Protein AF-A0A7T5UUY1-F1 (afdb_monomer)

Foldseek 3Di:
DDADPPPRHDDDQPDQAGPVPRHGDDNPPDDDDDDPDPDDPPDPPPPPPDPDPDPDPDPVVLVVVLVVLVVVLVVLLVVLVVLVPDPPRDPVSPVVSVVSPVLSVLSVVLSVCVVVLELCSLVSLLVNLVVLQVVLVVCVVVVVPVSNPVSNVVSVVSNVVSPDPSVCVRNNDPPCPVVVVVVD

Sequence (184 aa):
MPYCNNCGKEFVTGTKFCPNCGTPQQVAQQQAAPSLQESPPPPPQVPVYVPAPRGPPRPNGVTALMVLEAFAGVLILLIALSSLSLPGVVAGAILLGVVLLVLGTATLAAFYGIFRLKPWAWTVALWSSAGVLAFGVLALITGAWQLGVPSILFGAYGVYYLRGADARAFLGRPAGAKAAAQSK

Mean predicted aligned error: 18.07 Å

Radius of gyration: 39.11 Å; Cα contacts (8 Å, |Δi|>4): 146; chains: 1; bounding box: 75×42×110 Å

Secondary structure (DSSP, 8-state):
--B-TTT--B--TT-SB-TTT-PBP-------------PPPPPP------PPP-PPPPPHHHHHHHHHHHHHHHHHHHHHHHHHHSTT--HHHHHHHHHHHHHHHHHHHHHHHHHTT-TTHHHHHHHHHHHHHHHHHHHHHTT-HHHHHHHHHHHHHHHHHHHSHHHHHHH---TTTTTTTS--

Solvent-accessible surface area (backbone atoms only — not comparable to full-atom values): 10879 Å² total; per-residue (Å²): 134,55,58,40,94,86,78,67,48,75,51,72,89,90,54,62,43,40,93,90,76,67,51,75,46,82,83,75,80,78,83,83,82,89,71,87,74,78,73,77,77,76,74,84,79,70,78,78,81,71,76,73,79,79,71,80,79,80,58,69,68,57,57,51,50,52,53,52,48,52,52,51,23,52,51,38,38,51,53,20,55,56,48,71,69,49,92,84,67,50,74,68,46,52,53,50,22,52,52,36,41,53,51,19,51,51,45,48,50,35,50,54,29,52,75,65,56,36,48,63,22,48,57,44,52,51,51,51,22,51,48,37,31,54,50,10,53,52,28,44,76,74,68,38,52,87,57,9,56,58,31,34,53,49,16,50,49,47,50,55,51,60,67,33,69,65,47,42,72,68,28,43,59,66,85,53,62,69,57,69,66,68,77,114

Structure (mmCIF, N/CA/C/O backbone):
data_AF-A0A7T5UUY1-F1
#
_entry.id   AF-A0A7T5UUY1-F1
#
loop_
_atom_site.group_PDB
_atom_site.id
_atom_site.type_symbol
_atom_site.label_atom_id
_atom_site.label_alt_id
_atom_site.label_comp_id
_atom_site.label_asym_id
_atom_site.label_entity_id
_atom_site.label_seq_id
_atom_site.pdbx_PDB_ins_code
_atom_site.Cartn_x
_atom_site.Cartn_y
_atom_site.Cartn_z
_atom_site.occupancy
_atom_site.B_iso_or_equiv
_atom_site.auth_seq_id
_atom_site.auth_comp_id
_atom_site.auth_asym_id
_atom_site.auth_atom_id
_atom_site.pdbx_PDB_model_num
ATOM 1 N N . MET A 1 1 ? -50.052 12.618 75.009 1.00 61.38 1 MET A N 1
ATOM 2 C CA . MET A 1 1 ? -49.080 12.889 76.089 1.00 61.38 1 MET A CA 1
ATOM 3 C C . MET A 1 1 ? -47.860 12.016 75.837 1.00 61.38 1 MET A C 1
ATOM 5 O O . MET A 1 1 ? -48.028 10.802 75.814 1.00 61.38 1 MET A O 1
ATOM 9 N N . PRO A 1 2 ? -46.699 12.594 75.475 1.00 74.88 2 PRO A N 1
ATOM 10 C CA . PRO A 1 2 ? -45.509 11.818 75.140 1.00 74.88 2 PRO A CA 1
ATOM 11 C C . PRO A 1 2 ? -44.781 11.339 76.403 1.00 74.88 2 PRO A C 1
ATOM 13 O O . PRO A 1 2 ? -44.716 12.044 77.411 1.00 74.88 2 PRO A O 1
ATOM 16 N N . TYR A 1 3 ? -44.209 10.141 76.323 1.00 80.75 3 TYR A N 1
ATOM 17 C CA . TYR A 1 3 ? -43.395 9.531 77.372 1.00 80.75 3 TYR A CA 1
ATOM 18 C C . TYR A 1 3 ? -41.939 9.486 76.921 1.00 80.75 3 TYR A C 1
ATOM 20 O O . TYR A 1 3 ? -41.648 9.303 75.740 1.00 80.75 3 TYR A O 1
ATOM 28 N N . CYS A 1 4 ? -41.011 9.698 77.850 1.00 82.06 4 CYS A N 1
ATOM 29 C CA . CYS A 1 4 ? -39.587 9.662 77.546 1.00 82.06 4 CYS A CA 1
ATOM 30 C C . CYS A 1 4 ? -39.154 8.226 77.225 1.00 82.06 4 CYS A C 1
ATOM 32 O O . CYS A 1 4 ? -39.320 7.335 78.055 1.00 82.06 4 CYS A O 1
ATOM 34 N N . ASN A 1 5 ? -38.512 8.013 76.075 1.00 79.50 5 ASN A N 1
ATOM 35 C CA . ASN A 1 5 ? -38.041 6.683 75.660 1.00 79.50 5 ASN A CA 1
ATOM 36 C C . ASN A 1 5 ? -36.936 6.105 76.560 1.00 79.50 5 ASN A C 1
ATOM 38 O O . ASN A 1 5 ? -36.624 4.924 76.464 1.00 79.50 5 ASN A O 1
ATOM 42 N N . ASN A 1 6 ? -36.321 6.929 77.414 1.00 80.62 6 ASN A N 1
ATOM 43 C CA . ASN A 1 6 ? -35.243 6.492 78.295 1.00 80.62 6 ASN A CA 1
ATOM 44 C C . ASN A 1 6 ? -35.715 6.184 79.726 1.00 80.62 6 ASN A C 1
ATOM 46 O O . ASN A 1 6 ? -35.257 5.211 80.310 1.00 80.62 6 ASN A O 1
ATOM 50 N N . CYS A 1 7 ? -36.639 6.974 80.289 1.00 83.94 7 CYS A N 1
ATOM 51 C CA . CYS A 1 7 ? -37.093 6.796 81.678 1.00 83.94 7 CYS A CA 1
ATOM 52 C C . CYS A 1 7 ? -38.577 6.432 81.828 1.00 83.94 7 CYS A C 1
ATOM 54 O O . CYS A 1 7 ? -39.035 6.210 82.947 1.00 83.94 7 CYS A O 1
ATOM 56 N N . GLY A 1 8 ? -39.343 6.413 80.734 1.00 80.94 8 GLY A N 1
ATOM 57 C CA . GLY A 1 8 ? -40.756 6.031 80.719 1.00 80.94 8 GLY A CA 1
ATOM 58 C C . GLY A 1 8 ? -41.714 7.027 81.377 1.00 80.94 8 GLY A C 1
ATOM 59 O O . GLY A 1 8 ? -42.914 6.776 81.401 1.00 80.94 8 GLY A O 1
ATOM 60 N N . LYS A 1 9 ? -41.228 8.160 81.903 1.00 82.56 9 LYS A N 1
ATOM 61 C CA . LYS A 1 9 ? -42.082 9.192 82.511 1.00 82.56 9 LYS A CA 1
ATOM 62 C C . LYS A 1 9 ? -42.655 10.134 81.458 1.00 82.56 9 LYS A C 1
ATOM 64 O O . LYS A 1 9 ? -41.986 10.465 80.476 1.00 82.56 9 LYS A O 1
ATOM 69 N N . GLU A 1 10 ? -43.887 10.573 81.686 1.00 83.25 10 GLU A N 1
ATOM 70 C CA . GLU A 1 10 ? -44.537 11.586 80.859 1.00 83.25 10 GLU A CA 1
ATOM 71 C C . GLU A 1 10 ? -43.793 12.919 80.936 1.00 83.25 10 GLU A C 1
ATOM 73 O O . GLU A 1 10 ? -43.232 13.290 81.974 1.00 83.25 10 GLU A O 1
ATOM 78 N N . PHE A 1 11 ? -43.757 13.635 79.817 1.00 77.50 11 PHE A N 1
ATOM 79 C CA . PHE A 1 11 ? -43.179 14.969 79.765 1.00 77.50 11 PHE A CA 1
ATOM 80 C C . PHE A 1 11 ? -44.004 15.895 78.872 1.00 77.50 11 PHE A C 1
ATOM 82 O O . PHE A 1 11 ? -44.728 15.466 77.973 1.00 77.50 11 PHE A O 1
ATOM 89 N N . VAL A 1 12 ? -43.900 17.195 79.136 1.00 71.81 12 VAL A N 1
ATOM 90 C CA . VAL A 1 12 ? -44.624 18.222 78.385 1.00 71.81 12 VAL A CA 1
ATOM 91 C C . VAL A 1 12 ? -43.921 18.464 77.045 1.00 71.81 12 VAL A C 1
ATOM 93 O O . VAL A 1 12 ? -42.711 18.712 76.993 1.00 71.81 12 VAL A O 1
ATOM 96 N N . THR A 1 13 ? -44.688 18.392 75.954 1.00 65.00 13 THR A N 1
ATOM 97 C CA . THR A 1 13 ? -44.237 18.672 74.581 1.00 65.00 13 THR A CA 1
ATOM 98 C C . THR A 1 13 ? -43.622 20.068 74.478 1.00 65.00 13 THR A C 1
ATOM 100 O O . THR A 1 13 ? -44.242 21.040 74.896 1.00 65.00 13 THR A O 1
ATOM 103 N N . GLY A 1 14 ? -42.422 20.169 73.896 1.00 68.62 14 GLY A N 1
ATOM 104 C CA . GLY A 1 14 ? -41.711 21.441 73.683 1.00 68.62 14 GLY A CA 1
ATOM 105 C C . GLY A 1 14 ? -40.442 21.621 74.524 1.00 68.62 14 GLY A C 1
ATOM 106 O O . GLY A 1 14 ? -39.707 22.586 74.328 1.00 68.62 14 GLY A O 1
ATOM 107 N N . THR A 1 15 ? -40.135 20.681 75.421 1.00 66.62 15 THR A N 1
ATOM 108 C CA . THR A 1 15 ? -38.871 20.667 76.169 1.00 66.62 15 THR A CA 1
ATOM 109 C C . THR A 1 15 ? -37.808 19.857 75.420 1.00 66.62 15 THR A C 1
ATOM 111 O O . THR A 1 15 ? -38.040 18.719 75.021 1.00 66.62 15 THR A O 1
ATOM 114 N N . LYS A 1 16 ? -36.629 20.456 75.189 1.00 71.38 16 LYS A N 1
ATOM 115 C CA . LYS A 1 16 ? -35.518 19.820 74.446 1.00 71.38 16 LYS A CA 1
ATOM 116 C C . LYS A 1 16 ? -34.865 18.661 75.213 1.00 71.38 16 LYS A C 1
ATOM 118 O O . LYS A 1 16 ? -34.213 17.817 74.609 1.00 71.38 16 LYS A O 1
ATOM 123 N N . PHE A 1 17 ? -35.050 18.617 76.532 1.00 80.44 17 PHE A N 1
ATOM 124 C CA . PHE A 1 17 ? -34.505 17.604 77.433 1.00 80.44 17 PHE A CA 1
ATOM 125 C C . PHE A 1 17 ? -35.591 17.144 78.404 1.00 80.44 17 PHE A C 1
ATOM 127 O O . PHE A 1 17 ? -36.394 17.958 78.862 1.00 80.44 17 PHE A O 1
ATOM 134 N N . CYS A 1 18 ? -35.610 15.854 78.741 1.00 81.88 18 CYS A N 1
ATOM 135 C CA . CYS A 1 18 ? -36.549 15.329 79.729 1.00 81.88 18 CYS A CA 1
ATOM 136 C C . CYS A 1 18 ? -36.170 15.828 81.142 1.00 81.88 18 CYS A C 1
ATOM 138 O O . CYS A 1 18 ? -35.072 15.514 81.605 1.00 81.88 18 CYS A O 1
ATOM 140 N N . PRO A 1 19 ? -37.058 16.517 81.884 1.00 80.19 19 PRO A N 1
ATOM 141 C CA . PRO A 1 19 ? -36.732 17.075 83.203 1.00 80.19 19 PRO A CA 1
ATOM 142 C C . PRO A 1 19 ? -36.476 16.013 84.284 1.00 80.19 19 PRO A C 1
ATOM 144 O O . PRO A 1 19 ? -35.896 16.320 85.317 1.00 80.19 19 PRO A O 1
ATOM 147 N N . ASN A 1 20 ? -36.886 14.761 84.054 1.00 81.38 20 ASN A N 1
ATOM 148 C CA . ASN A 1 20 ? -36.707 13.671 85.016 1.00 81.38 20 ASN A CA 1
ATOM 149 C C . ASN A 1 20 ? -35.403 12.876 84.835 1.00 81.38 20 ASN A C 1
ATOM 151 O O . ASN A 1 20 ? -34.963 12.233 85.780 1.00 81.38 20 ASN A O 1
ATOM 155 N N . CYS A 1 21 ? -34.809 12.854 83.638 1.00 80.94 21 CYS A N 1
ATOM 156 C CA . CYS A 1 21 ? -33.608 12.044 83.368 1.00 80.94 21 CYS A CA 1
ATOM 157 C C . CYS A 1 21 ? -32.513 12.782 82.587 1.00 80.94 21 CYS A C 1
ATOM 159 O O . CYS A 1 21 ? -31.454 12.216 82.343 1.00 80.94 21 CYS A O 1
ATOM 161 N N . GLY A 1 22 ? -32.756 14.028 82.171 1.00 75.94 22 GLY A N 1
ATOM 162 C CA . GLY A 1 22 ? -31.781 14.873 81.481 1.00 75.94 22 GLY A CA 1
ATOM 163 C C . GLY A 1 22 ? -31.491 14.488 80.028 1.00 75.94 22 GLY A C 1
ATOM 164 O O . GLY A 1 22 ? -30.718 15.177 79.369 1.00 75.94 22 GLY A O 1
ATOM 165 N N . THR A 1 23 ? -32.101 13.427 79.490 1.00 77.81 23 THR A N 1
ATOM 166 C CA . THR A 1 23 ? -31.817 12.978 78.118 1.00 77.81 23 THR A CA 1
ATOM 167 C C . THR A 1 23 ? -32.465 13.896 77.067 1.00 77.81 23 THR A C 1
ATOM 169 O O . THR A 1 23 ? -33.646 14.246 77.213 1.00 77.81 23 THR A O 1
ATOM 172 N N . PRO A 1 24 ? -31.729 14.301 76.007 1.00 78.62 24 PRO A N 1
ATOM 173 C CA . PRO A 1 24 ? -32.274 15.119 74.928 1.00 78.62 24 PRO A CA 1
ATOM 174 C C . PRO A 1 24 ? -33.350 14.344 74.173 1.00 78.62 24 PRO A C 1
ATOM 176 O O . PRO A 1 24 ? -33.097 13.250 73.671 1.00 78.62 24 PRO A O 1
ATOM 179 N N . GLN A 1 25 ? -34.548 14.914 74.082 1.00 72.75 25 GLN A N 1
ATOM 180 C CA . GLN A 1 25 ? -35.632 14.342 73.291 1.00 72.75 25 GLN A CA 1
ATOM 181 C C . GLN A 1 25 ? -35.628 15.040 71.930 1.00 72.75 25 GLN A C 1
ATOM 183 O O . GLN A 1 25 ? -35.805 16.256 71.842 1.00 72.75 25 GLN A O 1
ATOM 188 N N . GLN A 1 26 ? -35.390 14.282 70.859 1.00 60.81 26 GLN A N 1
ATOM 189 C CA . GLN A 1 26 ? -35.522 14.796 69.499 1.00 60.81 26 GLN A CA 1
ATOM 190 C C . GLN A 1 26 ? -37.001 15.094 69.259 1.00 60.81 26 GLN A C 1
ATOM 192 O O . GLN A 1 26 ? -37.821 14.185 69.159 1.00 60.81 26 GLN A O 1
ATOM 197 N N . VAL A 1 27 ? -37.342 16.383 69.226 1.00 55.59 27 VAL A N 1
ATOM 198 C CA . VAL A 1 27 ? -38.693 16.870 68.947 1.00 55.59 27 VAL A CA 1
ATOM 199 C C . VAL A 1 27 ? -38.994 16.599 67.473 1.00 55.59 27 VAL A C 1
ATOM 201 O O . VAL A 1 27 ? -38.872 17.476 66.623 1.00 55.59 27 VAL A O 1
ATOM 204 N N . ALA A 1 28 ? -39.345 15.356 67.154 1.00 51.12 28 ALA A N 1
ATOM 205 C CA . ALA A 1 28 ? -39.981 15.011 65.899 1.00 51.12 28 ALA A CA 1
ATOM 206 C C . ALA A 1 28 ? -41.405 15.577 65.950 1.00 51.12 28 ALA A C 1
ATOM 208 O O . ALA A 1 28 ? -42.333 14.947 66.455 1.00 51.12 28 ALA A O 1
ATOM 209 N N . GLN A 1 29 ? -41.558 16.816 65.478 1.00 48.53 29 GLN A N 1
ATOM 210 C CA . GLN A 1 29 ? -42.842 17.345 65.038 1.00 48.53 29 GLN A CA 1
ATOM 211 C C . GLN A 1 29 ? -43.380 16.407 63.955 1.00 48.53 29 GLN A C 1
ATOM 213 O O . GLN A 1 29 ? -42.995 16.495 62.792 1.00 48.53 29 GLN A O 1
ATOM 218 N N . GLN A 1 30 ? -44.253 15.485 64.351 1.00 45.69 30 GLN A N 1
ATOM 219 C CA . GLN A 1 30 ? -45.130 14.796 63.420 1.00 45.69 30 GLN A CA 1
ATOM 220 C C . GLN A 1 30 ? -46.268 15.745 63.037 1.00 45.69 30 GLN A C 1
ATOM 222 O O . GLN A 1 30 ? -47.067 16.169 63.869 1.00 45.69 30 GLN A O 1
ATOM 227 N N . GLN A 1 31 ? -46.205 16.099 61.754 1.00 53.62 31 GLN A N 1
ATOM 228 C CA . GLN A 1 31 ? -47.131 16.778 60.854 1.00 53.62 31 GLN A CA 1
ATOM 229 C C . GLN A 1 31 ? -48.461 17.328 61.400 1.00 53.62 31 GLN A C 1
ATOM 231 O O . GLN A 1 31 ? -49.351 16.581 61.800 1.00 53.62 31 GLN A O 1
ATOM 236 N N . ALA A 1 32 ? -48.675 18.623 61.135 1.00 42.44 32 ALA A N 1
ATOM 237 C CA . ALA A 1 32 ? -49.972 19.164 60.735 1.00 42.44 32 ALA A CA 1
ATOM 238 C C . ALA A 1 32 ? -49.790 20.241 59.635 1.00 42.44 32 ALA A C 1
ATOM 240 O O . ALA A 1 32 ? -49.130 21.247 59.865 1.00 42.44 32 ALA A O 1
ATOM 241 N N . ALA A 1 33 ? -50.419 19.991 58.476 1.00 43.44 33 ALA A N 1
ATOM 242 C CA . ALA A 1 33 ? -50.700 20.855 57.312 1.00 43.44 33 ALA A CA 1
ATOM 243 C C . ALA A 1 33 ? -49.548 21.297 56.355 1.00 43.44 33 ALA A C 1
ATOM 245 O O . ALA A 1 33 ? -48.501 21.758 56.803 1.00 43.44 33 ALA A O 1
ATOM 246 N N . PRO A 1 34 ? -49.745 21.194 55.016 1.00 53.06 34 PRO A N 1
ATOM 247 C CA . PRO A 1 34 ? -48.731 21.495 54.006 1.00 53.06 34 PRO A CA 1
ATOM 248 C C . PRO A 1 34 ? -48.667 23.001 53.717 1.00 53.06 34 PRO A C 1
ATOM 250 O O . PRO A 1 34 ? -49.532 23.561 53.046 1.00 53.06 34 PRO A O 1
ATOM 253 N N . SER A 1 35 ? -47.622 23.668 54.199 1.00 49.03 35 SER A N 1
ATOM 254 C CA . SER A 1 35 ? -47.208 24.963 53.664 1.00 49.03 35 SER A CA 1
ATOM 255 C C . SER A 1 35 ? -46.542 24.746 52.307 1.00 49.03 35 SER A C 1
ATOM 257 O O . SER A 1 35 ? -45.672 23.886 52.181 1.00 49.03 35 SER A O 1
ATOM 259 N N . LEU A 1 36 ? -46.951 25.524 51.306 1.00 52.94 36 LEU A N 1
ATOM 260 C CA . LEU A 1 36 ? -46.284 25.656 50.014 1.00 52.94 36 LEU A CA 1
ATOM 261 C C . LEU A 1 36 ? -44.782 25.897 50.233 1.00 52.94 36 LEU A C 1
ATOM 263 O O . LEU A 1 36 ? -44.359 26.994 50.589 1.00 52.94 36 LEU A O 1
ATOM 267 N N . GLN A 1 37 ? -43.989 24.841 50.064 1.00 53.19 37 GLN A N 1
ATOM 268 C CA . GLN A 1 37 ? -42.541 24.926 49.996 1.00 53.19 37 GLN A CA 1
ATOM 269 C C . GLN A 1 37 ? -42.211 25.400 48.580 1.00 53.19 37 GLN A C 1
ATOM 271 O O . GLN A 1 37 ? -42.266 24.621 47.627 1.00 53.19 37 GLN A O 1
ATOM 276 N N . GLU A 1 38 ? -41.890 26.683 48.435 1.00 56.09 38 GLU A N 1
ATOM 277 C CA . GLU A 1 38 ? -41.175 27.154 47.254 1.00 56.09 38 GLU A CA 1
ATOM 278 C C . GLU A 1 38 ? -39.861 26.360 47.192 1.00 56.09 38 GLU A C 1
ATOM 280 O O . GLU A 1 38 ? -39.042 26.404 48.115 1.00 56.09 38 GLU A O 1
ATOM 285 N N . SER A 1 39 ? -39.702 25.541 46.151 1.00 60.12 39 SER A N 1
ATOM 286 C CA . SER A 1 39 ? -38.466 24.799 45.922 1.00 60.12 39 SER A CA 1
ATOM 287 C C . SER A 1 39 ? -37.320 25.811 45.787 1.00 60.12 39 SER A C 1
ATOM 289 O O . SER A 1 39 ? -37.484 26.789 45.052 1.00 60.12 39 SER A O 1
ATOM 291 N N . PRO A 1 40 ? -36.173 25.636 46.474 1.00 70.12 40 PRO A N 1
ATOM 292 C CA . PRO A 1 40 ? -35.017 26.487 46.226 1.00 70.12 40 PRO A CA 1
ATOM 293 C C . PRO A 1 40 ? -34.679 26.433 44.727 1.00 70.12 40 PRO A C 1
ATOM 295 O O . PRO A 1 40 ? -34.722 25.344 44.144 1.00 70.12 40 PRO A O 1
ATOM 298 N N . PRO A 1 41 ? -34.393 27.582 44.081 1.00 71.31 41 PRO A N 1
ATOM 299 C CA . PRO A 1 41 ? -34.183 27.632 42.642 1.00 71.31 41 PRO A CA 1
ATOM 300 C C . PRO A 1 41 ? -33.100 26.624 42.245 1.00 71.31 41 PRO A C 1
ATOM 302 O O . PRO A 1 41 ? -32.069 26.542 42.925 1.00 71.31 41 PRO A O 1
ATOM 305 N N . PRO A 1 42 ? -33.326 25.831 41.179 1.00 72.81 42 PRO A N 1
ATOM 306 C CA . PRO A 1 42 ? -32.371 24.824 40.762 1.00 72.81 42 PRO A CA 1
ATOM 307 C C . PRO A 1 42 ? -31.020 25.501 40.497 1.00 72.81 42 PRO A C 1
ATOM 309 O O . PRO A 1 42 ? -30.988 26.555 39.852 1.00 72.81 42 PRO A O 1
ATOM 312 N N . PRO A 1 43 ? -29.904 24.933 40.995 1.00 74.06 43 PRO A N 1
ATOM 313 C CA . PRO A 1 43 ? -28.5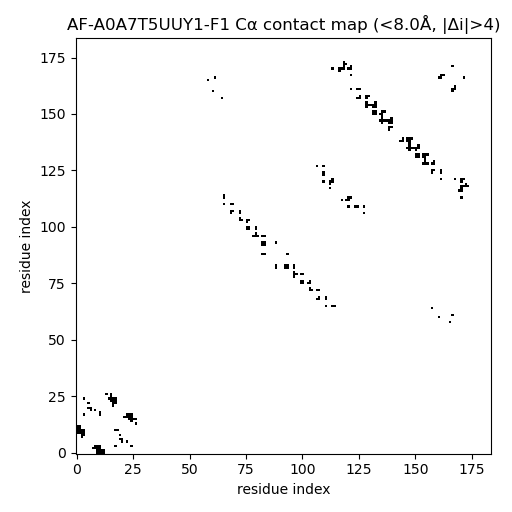82 25.466 40.707 1.00 74.06 43 PRO A CA 1
ATOM 314 C C . PRO A 1 43 ? -28.413 25.578 39.186 1.00 74.06 43 PRO A C 1
ATOM 316 O O . PRO A 1 43 ? -28.908 24.702 38.465 1.00 74.06 43 PRO A O 1
ATOM 319 N N . PRO A 1 44 ? -27.750 26.635 38.678 1.00 73.50 44 PRO A N 1
ATOM 320 C CA . PRO A 1 44 ? -27.512 26.791 37.251 1.00 73.50 44 PRO A CA 1
ATOM 321 C C . PRO A 1 44 ? -26.892 25.500 36.721 1.00 73.50 44 PRO A C 1
ATOM 323 O O . PRO A 1 44 ? -25.821 25.083 37.163 1.00 73.50 44 PRO A O 1
ATOM 326 N N . GLN A 1 45 ? -27.624 24.832 35.828 1.00 68.19 45 GLN A N 1
ATOM 327 C CA . GLN A 1 45 ? -27.210 23.574 35.230 1.00 68.19 45 GLN A CA 1
ATOM 328 C C . GLN A 1 45 ? -25.974 23.863 34.382 1.00 68.19 45 GLN A C 1
ATOM 330 O O . GLN A 1 45 ? -26.080 24.290 33.234 1.00 68.19 45 GLN A O 1
ATOM 335 N N . VAL A 1 46 ? -24.786 23.674 34.957 1.00 70.75 46 VAL A N 1
ATOM 336 C CA . VAL A 1 46 ? -23.567 23.602 34.159 1.00 70.75 46 VAL A CA 1
ATOM 337 C C . VAL A 1 46 ? -23.759 22.424 33.204 1.00 70.75 46 VAL A C 1
ATOM 339 O O . VAL A 1 46 ? -24.049 21.319 33.673 1.00 70.75 46 VAL A O 1
ATOM 342 N N . PRO A 1 47 ? -23.692 22.630 31.877 1.00 78.06 47 PRO A N 1
ATOM 343 C CA . PRO A 1 47 ? -23.837 21.535 30.939 1.00 78.06 47 PRO A CA 1
ATOM 344 C C . PRO A 1 47 ? -22.764 20.505 31.274 1.00 78.06 47 PRO A C 1
ATOM 346 O O . PRO A 1 47 ? -21.567 20.774 31.168 1.00 78.06 47 PRO A O 1
ATOM 349 N N . VAL A 1 48 ? -23.206 19.338 31.744 1.00 72.88 48 VAL A N 1
ATOM 350 C CA . VAL A 1 48 ? -22.332 18.200 31.996 1.00 72.88 48 VAL A CA 1
ATOM 351 C C . VAL A 1 48 ? -21.722 17.850 30.649 1.00 72.88 48 VAL A C 1
ATOM 353 O O . VAL A 1 48 ? -22.403 17.328 29.767 1.00 72.88 48 VAL A O 1
ATOM 356 N N . TYR A 1 49 ? -20.453 18.210 30.459 1.00 76.56 49 TYR A N 1
ATOM 357 C CA . TYR A 1 49 ? -19.717 17.848 29.260 1.00 76.56 49 TYR A CA 1
ATOM 358 C C . TYR A 1 49 ? -19.569 16.329 29.254 1.00 76.56 49 TYR A C 1
ATOM 360 O O . TYR A 1 49 ? -18.701 15.771 29.924 1.00 76.56 49 TYR A O 1
ATOM 368 N N . VAL A 1 50 ? -20.453 15.655 28.522 1.00 75.00 50 VAL A N 1
ATOM 369 C CA . VAL A 1 50 ? -20.292 14.247 28.181 1.00 75.00 50 VAL A CA 1
ATOM 370 C C . VAL A 1 50 ? -19.193 14.209 27.124 1.00 75.00 50 VAL A C 1
ATOM 372 O O . VAL A 1 50 ? -19.391 14.761 26.037 1.00 75.00 50 VAL A O 1
ATOM 375 N N . PRO A 1 51 ? -18.021 13.610 27.407 1.00 77.69 51 PRO A N 1
ATOM 376 C CA . PRO A 1 51 ? -17.004 13.449 26.386 1.00 77.69 51 PRO A CA 1
ATOM 377 C C . PRO A 1 51 ? -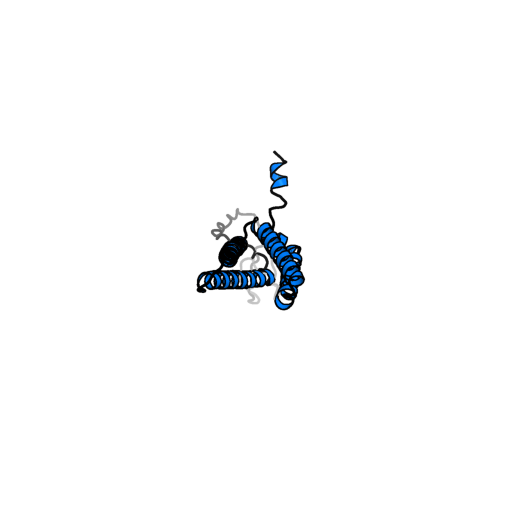17.634 12.693 25.222 1.00 77.69 51 PRO A C 1
ATOM 379 O O . PRO A 1 51 ? -18.253 11.647 25.433 1.00 77.69 51 PRO A O 1
ATOM 382 N N . ALA A 1 52 ? -17.493 13.223 24.007 1.00 78.00 52 ALA A N 1
ATOM 383 C CA . ALA A 1 52 ? -17.934 12.514 22.815 1.00 78.00 52 ALA A CA 1
ATOM 384 C C . ALA A 1 52 ? -17.377 11.075 22.854 1.00 78.00 52 ALA A C 1
ATOM 386 O O . ALA A 1 52 ? -16.210 10.903 23.238 1.00 78.00 52 ALA A O 1
ATOM 387 N N . PRO A 1 53 ? -18.177 10.049 22.497 1.00 73.06 53 PRO A N 1
ATOM 388 C CA . PRO A 1 53 ? -17.720 8.667 22.484 1.00 73.06 53 PRO A CA 1
ATOM 389 C C . PRO A 1 53 ? -16.375 8.588 21.766 1.00 73.06 53 PRO A C 1
ATOM 391 O O . PRO A 1 53 ? -16.261 9.007 20.611 1.00 73.06 53 PRO A O 1
ATOM 394 N N . ARG A 1 54 ? -15.332 8.113 22.463 1.00 67.12 54 ARG A N 1
ATOM 395 C CA . ARG A 1 54 ? -14.030 7.893 21.827 1.00 67.12 54 ARG A CA 1
ATOM 396 C C . ARG A 1 54 ? -14.283 6.915 20.689 1.00 67.12 54 ARG A C 1
ATOM 398 O O . ARG A 1 54 ? -14.731 5.798 20.937 1.00 67.12 54 ARG A O 1
ATOM 405 N N . GLY A 1 55 ? -14.061 7.370 19.455 1.00 65.25 55 GLY A N 1
ATOM 406 C CA . GLY A 1 55 ? -14.199 6.520 18.281 1.00 65.25 55 GLY A CA 1
ATOM 407 C C . GLY A 1 55 ? -13.387 5.232 18.461 1.00 65.25 55 GLY A C 1
ATOM 408 O O . GLY A 1 55 ? -12.403 5.237 19.212 1.00 65.25 55 GLY A O 1
ATOM 409 N N . PRO A 1 56 ? -13.796 4.129 17.814 1.00 66.69 56 PRO A N 1
ATOM 410 C CA . PRO A 1 56 ? -13.115 2.851 17.957 1.00 66.69 56 PRO A CA 1
ATOM 411 C C . PRO A 1 56 ? -11.604 3.008 17.706 1.00 66.69 56 PRO A C 1
ATOM 413 O O . PRO A 1 56 ? -11.208 3.792 16.833 1.00 66.69 56 PRO A O 1
ATOM 416 N N . PRO A 1 57 ? -10.752 2.316 18.489 1.00 68.19 57 PRO A N 1
ATOM 417 C CA . PRO A 1 57 ? -9.306 2.426 18.363 1.00 68.19 57 PRO A CA 1
ATOM 418 C C . PRO A 1 57 ? -8.894 2.117 16.924 1.00 68.19 57 PRO A C 1
ATOM 420 O O . PRO A 1 57 ? -9.355 1.146 16.327 1.00 68.19 57 PRO A O 1
ATOM 423 N N . ARG A 1 58 ? -8.045 2.981 16.357 1.00 64.25 58 ARG A N 1
ATOM 424 C CA . ARG A 1 58 ? -7.566 2.851 14.978 1.00 64.25 58 ARG A CA 1
ATOM 425 C C . ARG A 1 58 ? -6.837 1.508 14.860 1.00 64.25 58 ARG A C 1
ATOM 427 O O . ARG A 1 58 ? -5.846 1.328 15.568 1.00 64.25 58 ARG A O 1
ATOM 434 N N . PRO A 1 59 ? -7.297 0.567 14.021 1.00 71.75 59 PRO A N 1
ATOM 435 C CA . PRO A 1 59 ? -6.664 -0.739 13.931 1.00 71.75 59 PRO A CA 1
ATOM 436 C C . PRO A 1 59 ? -5.237 -0.581 13.400 1.00 71.75 59 PRO A C 1
ATOM 438 O O . PRO A 1 59 ? -5.012 0.049 12.364 1.00 71.75 59 PRO A O 1
ATOM 441 N N . ASN A 1 60 ? -4.274 -1.174 14.112 1.00 71.06 60 ASN A N 1
ATOM 442 C CA . ASN A 1 60 ? -2.835 -1.056 13.841 1.00 71.06 60 ASN A CA 1
ATOM 443 C C . ASN A 1 60 ? -2.449 -1.426 12.395 1.00 71.06 60 ASN A C 1
ATOM 445 O O . ASN A 1 60 ? -1.450 -0.930 11.875 1.00 71.06 60 ASN A O 1
ATOM 449 N N . GLY A 1 61 ? -3.253 -2.252 11.718 1.00 70.12 61 GLY A N 1
ATOM 450 C CA . GLY A 1 61 ? -3.016 -2.630 10.326 1.00 70.12 61 GLY A CA 1
ATOM 451 C C . GLY A 1 61 ? -3.170 -1.480 9.321 1.00 70.12 61 GLY A C 1
ATOM 452 O O . GLY A 1 61 ? -2.481 -1.484 8.305 1.00 70.12 61 GLY A O 1
ATOM 453 N N . VAL A 1 62 ? -3.980 -0.450 9.607 1.00 72.00 62 VAL A N 1
ATOM 454 C CA . VAL A 1 62 ? -4.084 0.732 8.724 1.00 72.00 62 VAL A CA 1
ATOM 455 C C . VAL A 1 62 ? -2.806 1.561 8.793 1.00 72.00 62 VAL A C 1
ATOM 457 O O . VAL A 1 62 ? -2.301 2.012 7.769 1.00 72.00 62 VAL A O 1
ATOM 460 N N . THR A 1 63 ? -2.246 1.722 9.990 1.00 76.75 63 THR A N 1
ATOM 461 C CA . THR A 1 63 ? -0.980 2.432 10.183 1.00 76.75 63 THR A CA 1
ATOM 462 C C . THR A 1 63 ? 0.172 1.686 9.508 1.00 76.75 63 THR A C 1
ATOM 464 O O . THR A 1 63 ? 1.011 2.316 8.871 1.00 76.75 63 THR A O 1
ATOM 467 N N . ALA A 1 64 ? 0.183 0.349 9.574 1.00 76.25 64 ALA A N 1
ATOM 468 C CA . ALA A 1 64 ? 1.172 -0.471 8.872 1.00 76.25 64 ALA A CA 1
ATOM 469 C C . ALA A 1 64 ? 1.083 -0.310 7.343 1.00 76.25 64 ALA A C 1
ATOM 471 O O . ALA A 1 64 ? 2.112 -0.143 6.691 1.00 76.25 64 ALA A O 1
ATOM 472 N N . LEU A 1 65 ? -0.130 -0.285 6.778 1.00 70.69 65 LEU A N 1
ATOM 473 C CA . LEU A 1 65 ? -0.333 -0.014 5.350 1.00 70.69 65 LEU A CA 1
ATOM 474 C C . LEU A 1 65 ? 0.129 1.395 4.967 1.00 70.69 65 LEU A C 1
ATOM 476 O O . LEU A 1 65 ? 0.832 1.538 3.976 1.00 70.69 65 LEU A O 1
ATOM 480 N N . MET A 1 66 ? -0.191 2.413 5.775 1.00 72.75 66 MET A N 1
ATOM 481 C CA . MET A 1 66 ? 0.257 3.794 5.546 1.00 72.75 66 MET A CA 1
ATOM 482 C C . MET A 1 66 ? 1.779 3.906 5.488 1.00 72.75 66 MET A C 1
ATOM 484 O O . MET A 1 66 ? 2.321 4.531 4.579 1.00 72.75 66 MET A O 1
ATOM 488 N N . VAL A 1 67 ? 2.466 3.308 6.461 1.00 80.31 67 VAL A N 1
ATOM 489 C CA . VAL A 1 67 ? 3.929 3.340 6.526 1.00 80.31 67 VAL A CA 1
ATOM 490 C C . VAL A 1 67 ? 4.523 2.625 5.313 1.00 80.31 67 VAL A C 1
ATOM 492 O O . VAL A 1 67 ? 5.413 3.161 4.657 1.00 80.31 67 VAL A O 1
ATOM 495 N N . LEU A 1 68 ? 3.998 1.451 4.965 1.00 76.50 68 LEU A N 1
ATOM 496 C CA . LEU A 1 68 ? 4.522 0.646 3.867 1.00 76.50 68 LEU A CA 1
ATOM 497 C C . LEU A 1 68 ? 4.274 1.280 2.487 1.00 76.50 68 LEU A C 1
ATOM 499 O O . LEU A 1 68 ? 5.183 1.287 1.659 1.00 76.50 68 LEU A O 1
ATOM 503 N N . GLU A 1 69 ? 3.104 1.884 2.253 1.00 75.31 69 GLU A N 1
ATOM 504 C CA . GLU A 1 69 ? 2.821 2.626 1.012 1.00 75.31 69 GLU A CA 1
ATOM 505 C C . GLU A 1 69 ? 3.691 3.885 0.887 1.00 75.31 69 GLU A C 1
ATOM 507 O O . GLU A 1 69 ? 4.181 4.185 -0.202 1.00 75.31 69 GLU A O 1
ATOM 512 N N . ALA A 1 70 ? 3.937 4.595 1.995 1.00 78.44 70 ALA A N 1
ATOM 513 C CA . ALA A 1 70 ? 4.813 5.763 1.994 1.00 78.44 70 ALA A CA 1
ATOM 514 C C . ALA A 1 70 ? 6.251 5.387 1.601 1.00 78.44 70 ALA A C 1
ATOM 516 O O . ALA A 1 70 ? 6.838 6.029 0.728 1.00 78.44 70 ALA A O 1
ATOM 517 N N . PHE A 1 71 ? 6.801 4.315 2.181 1.00 82.06 71 PHE A N 1
ATOM 518 C CA . PHE A 1 71 ? 8.133 3.825 1.812 1.00 82.06 71 PHE A CA 1
ATOM 519 C C . PHE A 1 71 ? 8.195 3.341 0.360 1.00 82.06 71 PHE A C 1
ATOM 521 O O . PHE A 1 71 ? 9.154 3.661 -0.346 1.00 82.06 71 PHE A O 1
ATOM 528 N N . ALA A 1 72 ? 7.172 2.621 -0.110 1.00 78.56 72 ALA A N 1
ATOM 529 C CA . ALA A 1 72 ? 7.105 2.157 -1.493 1.00 78.56 72 ALA A CA 1
ATOM 530 C C . ALA A 1 72 ? 7.076 3.328 -2.492 1.00 78.56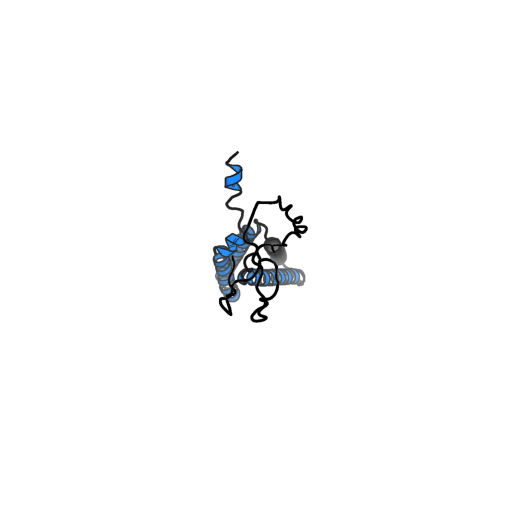 72 ALA A C 1
ATOM 532 O O . ALA A 1 72 ? 7.847 3.329 -3.453 1.00 78.56 72 ALA A O 1
ATOM 533 N N . GLY A 1 73 ? 6.250 4.351 -2.246 1.00 76.25 73 GLY A N 1
ATOM 534 C CA . GLY A 1 73 ? 6.162 5.537 -3.104 1.00 76.25 73 GLY A CA 1
ATOM 535 C C . GLY A 1 73 ? 7.476 6.321 -3.173 1.00 76.25 73 GLY A C 1
ATOM 536 O O . GLY A 1 73 ? 7.906 6.716 -4.259 1.00 76.25 73 GLY A O 1
ATOM 537 N N . VAL A 1 74 ? 8.156 6.491 -2.033 1.00 85.94 74 VAL A N 1
ATOM 538 C CA . VAL A 1 74 ? 9.473 7.149 -1.976 1.00 85.94 74 VAL A CA 1
ATOM 539 C C . VAL A 1 74 ? 10.520 6.354 -2.757 1.00 85.94 74 VAL A C 1
ATOM 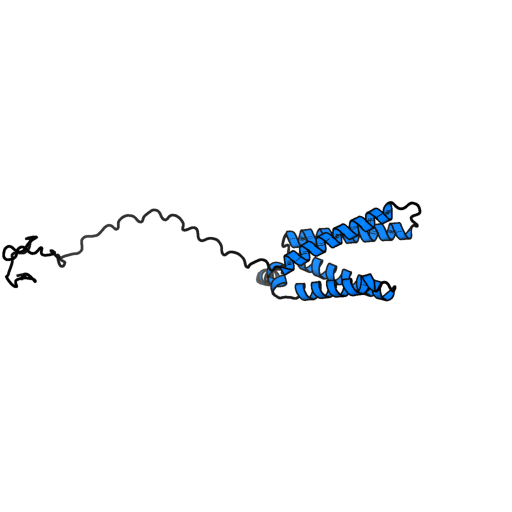541 O O . VAL A 1 74 ? 11.242 6.938 -3.560 1.00 85.94 74 VAL A O 1
ATOM 544 N N . LEU A 1 75 ? 10.582 5.030 -2.583 1.00 79.94 75 LEU A N 1
ATOM 545 C CA . LEU A 1 75 ? 11.527 4.184 -3.319 1.00 79.94 75 LEU A CA 1
ATOM 546 C C . LEU A 1 75 ? 11.296 4.239 -4.833 1.00 79.94 75 LEU A C 1
ATOM 548 O O . LEU A 1 75 ? 12.258 4.381 -5.585 1.00 79.94 75 LEU A O 1
ATOM 552 N N . ILE A 1 76 ? 10.040 4.184 -5.284 1.00 80.25 76 ILE A N 1
ATOM 553 C CA . ILE A 1 76 ? 9.699 4.284 -6.711 1.00 80.25 76 ILE A CA 1
ATOM 554 C C . ILE A 1 76 ? 10.133 5.636 -7.285 1.00 80.25 76 ILE A C 1
ATOM 556 O O . ILE A 1 76 ? 10.703 5.676 -8.375 1.00 80.25 76 ILE A O 1
ATOM 560 N N . LEU A 1 77 ? 9.916 6.735 -6.554 1.00 80.88 77 LEU A N 1
ATOM 561 C CA . LEU A 1 77 ? 10.375 8.059 -6.979 1.00 80.88 77 LEU A CA 1
ATOM 562 C C . LEU A 1 77 ? 11.898 8.124 -7.080 1.00 80.88 77 LEU A C 1
ATOM 564 O O . LEU A 1 77 ? 12.411 8.626 -8.076 1.00 80.88 77 LEU A O 1
ATOM 568 N N . LEU A 1 78 ? 12.623 7.586 -6.098 1.00 83.06 78 LEU A N 1
ATOM 569 C CA . LEU A 1 78 ? 14.085 7.550 -6.142 1.00 83.06 78 LEU A CA 1
ATOM 570 C C . LEU A 1 78 ? 14.583 6.757 -7.355 1.00 83.06 78 LEU A C 1
ATOM 572 O O . LEU A 1 78 ? 15.427 7.256 -8.093 1.00 83.06 78 LEU A O 1
ATOM 576 N N . ILE A 1 79 ? 14.005 5.583 -7.622 1.00 81.19 79 ILE A N 1
ATOM 577 C CA . ILE A 1 79 ? 14.344 4.765 -8.797 1.00 81.19 79 ILE A CA 1
ATOM 578 C C . ILE A 1 79 ? 14.037 5.519 -10.099 1.00 81.19 79 ILE A C 1
ATOM 580 O O . ILE A 1 79 ? 14.853 5.508 -11.023 1.00 81.19 79 ILE A O 1
ATOM 584 N N . ALA A 1 80 ? 12.892 6.203 -10.176 1.00 78.38 80 ALA A N 1
ATOM 585 C CA . ALA A 1 80 ? 12.523 7.006 -11.337 1.00 78.38 80 ALA A CA 1
ATOM 586 C C . ALA A 1 80 ? 13.527 8.147 -11.571 1.00 78.38 80 ALA A C 1
ATOM 588 O O . ALA A 1 80 ? 14.036 8.287 -12.682 1.00 78.38 80 ALA A O 1
ATOM 589 N N . LEU A 1 81 ? 13.881 8.912 -10.531 1.00 83.94 81 LEU A N 1
ATOM 590 C CA . LEU A 1 81 ? 14.875 9.985 -10.634 1.00 83.94 81 LEU A CA 1
ATOM 591 C C . LEU A 1 81 ? 16.263 9.452 -11.018 1.00 83.94 81 LEU A C 1
ATOM 593 O O . LEU A 1 81 ? 16.918 10.038 -11.878 1.00 83.94 81 LEU A O 1
ATOM 597 N N . SER A 1 82 ? 16.699 8.332 -10.435 1.00 79.94 82 SER A N 1
ATOM 598 C CA . SER A 1 82 ? 17.976 7.692 -10.780 1.00 79.94 82 SER A CA 1
ATOM 599 C C . SER A 1 82 ? 18.015 7.187 -12.224 1.00 79.94 82 SER A C 1
ATOM 601 O O . SER A 1 82 ? 19.066 7.209 -12.856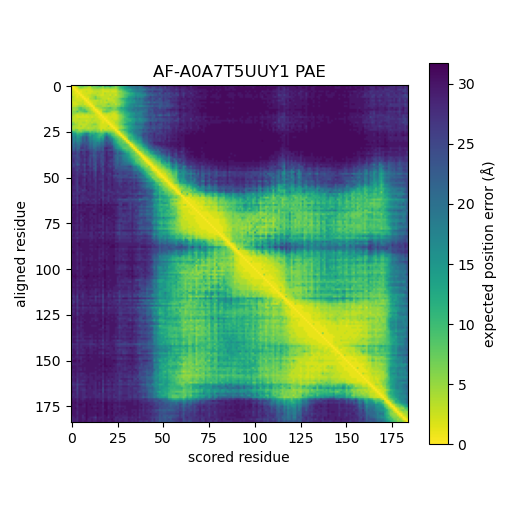 1.00 79.94 82 SER A O 1
ATOM 603 N N . SER A 1 83 ? 16.873 6.769 -12.773 1.00 74.06 83 SER A N 1
ATOM 604 C CA . SER A 1 83 ? 16.777 6.328 -14.170 1.00 74.06 83 SER A CA 1
ATOM 605 C C . SER A 1 83 ? 16.911 7.489 -15.164 1.00 74.06 83 SER A C 1
ATOM 607 O O . SER A 1 83 ? 17.317 7.274 -16.303 1.00 74.06 83 SER A O 1
ATOM 609 N N . LEU A 1 84 ? 16.598 8.721 -14.742 1.00 75.38 84 LEU A N 1
ATOM 610 C CA . LEU A 1 84 ? 16.716 9.932 -15.561 1.00 75.38 84 LEU A CA 1
ATOM 611 C C . LEU A 1 84 ? 18.131 10.539 -15.556 1.00 75.38 84 LEU A C 1
ATOM 613 O O . LEU A 1 84 ? 18.451 11.313 -16.455 1.00 75.38 84 LEU A O 1
ATOM 617 N N . SER A 1 85 ? 18.969 10.220 -14.564 1.00 73.12 85 SER A N 1
ATOM 618 C CA . SER A 1 85 ? 20.295 10.835 -14.391 1.00 73.12 85 SER A CA 1
ATOM 619 C C . SER A 1 85 ? 21.462 10.043 -14.998 1.00 73.12 85 SER A C 1
ATOM 621 O O . SER A 1 85 ? 22.583 10.550 -15.029 1.00 73.12 85 SER A O 1
ATOM 623 N N . LEU A 1 86 ? 21.232 8.820 -15.489 1.00 72.62 86 LEU A N 1
ATOM 624 C CA . LEU A 1 86 ? 22.280 7.976 -16.072 1.00 72.62 86 LEU A CA 1
ATOM 625 C C . LEU A 1 86 ? 22.669 8.450 -17.488 1.00 72.62 86 LEU A C 1
ATOM 627 O O . LEU A 1 86 ? 21.814 8.504 -18.366 1.00 72.62 86 LEU A O 1
ATOM 631 N N . PRO A 1 87 ? 23.945 8.757 -17.779 1.00 62.03 87 PRO A N 1
ATOM 632 C CA . PRO A 1 87 ? 24.365 9.067 -19.143 1.00 62.03 87 PRO A CA 1
ATOM 633 C C . PRO A 1 87 ? 24.210 7.825 -20.040 1.00 62.03 87 PRO A C 1
ATOM 635 O O . PRO A 1 87 ? 24.734 6.760 -19.724 1.00 62.03 87 PRO A O 1
ATOM 638 N N . GLY A 1 88 ? 23.485 7.958 -21.158 1.00 68.12 88 GLY A N 1
ATOM 639 C CA . GLY A 1 88 ? 23.224 6.857 -22.103 1.00 68.12 88 GLY A CA 1
ATOM 640 C C . GLY A 1 88 ? 21.798 6.289 -22.092 1.00 68.12 88 GLY A C 1
ATOM 641 O O . GLY A 1 88 ? 21.579 5.194 -22.609 1.00 68.12 88 GLY A O 1
ATOM 642 N N . VAL A 1 89 ? 20.819 7.007 -21.525 1.00 57.25 89 VAL A N 1
ATOM 643 C CA . VAL A 1 89 ? 19.411 6.574 -21.503 1.00 57.25 89 VAL A CA 1
ATOM 644 C C . VAL A 1 89 ? 18.859 6.402 -22.927 1.00 57.25 89 VAL A C 1
ATOM 646 O O . VAL A 1 89 ? 18.599 7.368 -23.641 1.00 57.25 89 VAL A O 1
ATOM 649 N N . VAL A 1 90 ? 18.647 5.152 -23.341 1.00 72.06 90 VAL A N 1
ATOM 650 C CA . VAL A 1 90 ? 17.859 4.804 -24.534 1.00 72.06 90 VAL A CA 1
ATOM 651 C C . VAL A 1 90 ? 16.387 5.152 -24.303 1.00 72.06 90 VAL A C 1
ATOM 653 O O . VAL A 1 90 ? 15.897 5.047 -23.180 1.00 72.06 90 VAL A O 1
ATOM 656 N N . ALA A 1 91 ? 15.657 5.526 -25.359 1.00 69.56 91 ALA A N 1
ATOM 657 C CA . ALA A 1 91 ? 14.263 5.995 -25.284 1.00 69.56 91 ALA A CA 1
ATOM 658 C C . ALA A 1 91 ? 13.336 5.118 -24.408 1.00 69.56 91 ALA A C 1
ATOM 660 O O . ALA A 1 91 ? 12.444 5.636 -23.738 1.00 69.56 91 ALA A O 1
ATOM 661 N N . GLY A 1 92 ? 13.586 3.804 -24.341 1.00 66.75 92 GLY A N 1
ATOM 662 C CA . GLY A 1 92 ? 12.853 2.875 -23.475 1.00 66.75 92 GLY A CA 1
ATOM 663 C C . GLY A 1 92 ? 13.006 3.132 -21.968 1.00 66.75 92 GLY A C 1
ATOM 664 O O . GLY A 1 92 ? 12.038 2.978 -21.230 1.00 66.75 92 GLY A O 1
ATOM 665 N N . ALA A 1 93 ? 14.173 3.577 -21.499 1.00 67.81 93 ALA A N 1
ATOM 666 C CA . ALA A 1 93 ? 14.407 3.859 -20.082 1.00 67.81 93 ALA A CA 1
ATOM 667 C C . ALA A 1 93 ? 13.806 5.208 -19.640 1.00 67.81 93 ALA A C 1
ATOM 669 O O . ALA A 1 93 ? 13.351 5.327 -18.504 1.00 67.81 93 ALA A O 1
ATOM 670 N N . ILE A 1 94 ? 13.682 6.183 -20.552 1.00 73.12 94 ILE A N 1
ATOM 671 C CA . ILE A 1 94 ? 12.925 7.423 -20.300 1.00 73.12 94 ILE A CA 1
ATOM 672 C C . ILE A 1 94 ? 11.434 7.104 -20.156 1.00 73.12 94 ILE A C 1
ATOM 674 O O . ILE A 1 94 ? 10.802 7.542 -19.197 1.00 73.12 94 ILE A O 1
ATOM 678 N N . LEU A 1 95 ? 10.874 6.303 -21.072 1.00 73.31 95 LEU A N 1
ATOM 679 C CA . LEU A 1 95 ? 9.472 5.880 -21.001 1.00 73.31 95 LEU A CA 1
ATOM 680 C C . LEU A 1 95 ? 9.185 5.100 -19.713 1.00 73.31 95 LEU A C 1
ATOM 682 O O . LEU A 1 95 ? 8.205 5.392 -19.032 1.00 73.31 95 LEU A O 1
ATOM 686 N N . LEU A 1 96 ? 10.066 4.167 -19.339 1.00 76.94 96 LEU A N 1
ATOM 687 C CA . LEU A 1 96 ? 9.967 3.442 -18.072 1.00 76.94 96 LEU A CA 1
ATOM 688 C C . LEU A 1 96 ? 10.019 4.399 -16.869 1.00 76.94 96 LEU A C 1
ATOM 690 O O . LEU A 1 96 ? 9.187 4.293 -15.970 1.00 76.94 96 LEU A O 1
ATOM 694 N N . GLY A 1 97 ? 10.950 5.356 -16.867 1.00 73.38 97 GLY A N 1
ATOM 695 C CA . GLY A 1 97 ? 11.079 6.362 -15.812 1.00 73.38 97 GLY A CA 1
ATOM 696 C C . GLY A 1 97 ? 9.825 7.227 -15.659 1.00 73.38 97 GLY A C 1
ATOM 697 O O . GLY A 1 97 ? 9.349 7.422 -14.543 1.00 73.38 97 GLY A O 1
ATOM 698 N N . VAL A 1 98 ? 9.231 7.681 -16.768 1.00 79.88 98 VAL A N 1
ATOM 699 C CA . VAL A 1 98 ? 7.971 8.445 -16.759 1.00 79.88 98 VAL A CA 1
ATOM 700 C C . VAL A 1 98 ? 6.813 7.595 -16.234 1.00 79.88 98 VAL A C 1
ATOM 702 O O . VAL A 1 98 ? 6.043 8.067 -15.399 1.00 79.88 98 VAL A O 1
ATOM 705 N N . VAL A 1 99 ? 6.706 6.332 -16.659 1.00 77.69 99 VAL A N 1
ATOM 706 C CA . VAL A 1 99 ? 5.680 5.403 -16.154 1.00 77.69 99 VAL A CA 1
ATOM 707 C C . VAL A 1 99 ? 5.823 5.196 -14.645 1.00 77.69 99 VAL A C 1
ATOM 709 O O . VAL A 1 99 ? 4.829 5.289 -13.925 1.00 77.69 99 VAL A O 1
ATOM 712 N N . LEU A 1 100 ? 7.043 4.984 -14.143 1.00 75.69 100 LEU A N 1
ATOM 713 C CA . LEU A 1 100 ? 7.309 4.848 -12.707 1.00 75.69 100 LEU A CA 1
ATOM 714 C C . LEU A 1 100 ? 7.004 6.135 -11.933 1.00 75.69 100 LEU A C 1
ATOM 716 O O . LEU A 1 100 ? 6.475 6.066 -10.828 1.00 75.69 100 LEU A O 1
ATOM 720 N N . LEU A 1 101 ? 7.264 7.306 -12.515 1.00 79.88 101 LEU A N 1
ATOM 721 C CA . LEU A 1 101 ? 6.939 8.600 -11.909 1.00 79.88 101 LEU A CA 1
ATOM 722 C C . LEU A 1 101 ? 5.415 8.791 -11.788 1.00 79.88 101 LEU A C 1
ATOM 724 O O . LEU A 1 101 ? 4.915 9.194 -10.733 1.00 79.88 101 LEU A O 1
ATOM 728 N N . VAL A 1 102 ? 4.652 8.422 -12.821 1.00 81.44 102 VAL A N 1
ATOM 729 C CA . VAL A 1 102 ? 3.178 8.410 -12.772 1.00 81.44 102 VAL A CA 1
ATOM 730 C C . VAL A 1 102 ? 2.672 7.410 -11.724 1.00 81.44 102 VAL A C 1
ATOM 732 O O . VAL A 1 102 ? 1.782 7.733 -10.938 1.00 81.44 102 VAL A O 1
ATOM 735 N N . LEU A 1 103 ? 3.270 6.220 -11.643 1.00 77.25 103 LEU A N 1
ATOM 736 C CA . LEU A 1 103 ? 2.895 5.208 -10.651 1.00 77.25 103 LEU A CA 1
ATOM 737 C C . LEU A 1 103 ? 3.213 5.651 -9.208 1.00 77.25 103 LEU A C 1
ATOM 739 O O . LEU A 1 103 ? 2.419 5.433 -8.289 1.00 77.25 103 LEU A O 1
ATOM 743 N N . GLY A 1 104 ? 4.359 6.307 -9.007 1.00 76.00 104 GLY A N 1
ATOM 744 C CA . GLY A 1 104 ? 4.788 6.861 -7.722 1.00 76.00 104 GLY A CA 1
ATOM 745 C C . GLY A 1 104 ? 3.891 8.010 -7.259 1.00 76.00 104 GLY A C 1
ATOM 746 O O . GLY A 1 104 ? 3.454 8.056 -6.112 1.00 76.00 104 GLY A O 1
ATOM 747 N N . THR A 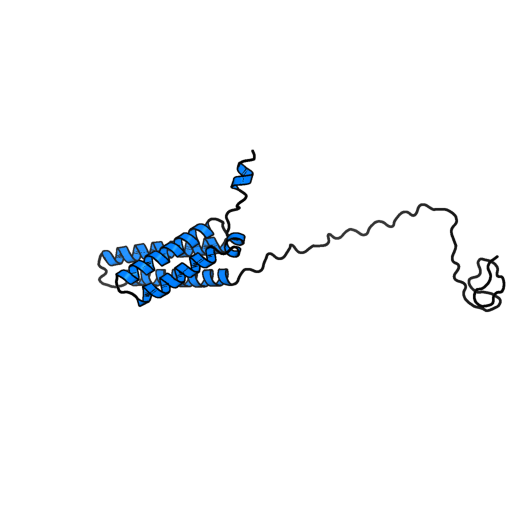1 105 ? 3.522 8.915 -8.165 1.00 78.44 105 THR A N 1
ATOM 748 C CA . THR A 1 105 ? 2.582 10.001 -7.837 1.00 78.44 105 THR A CA 1
ATOM 749 C C . THR A 1 105 ? 1.175 9.475 -7.545 1.00 78.44 105 THR A C 1
ATOM 751 O O . THR A 1 105 ? 0.528 9.956 -6.613 1.00 78.44 105 THR A O 1
ATOM 754 N N . ALA A 1 106 ? 0.721 8.440 -8.257 1.00 76.44 106 ALA A N 1
ATOM 755 C CA . ALA A 1 106 ? -0.550 7.777 -7.981 1.00 76.44 106 ALA A CA 1
ATOM 756 C C . ALA A 1 106 ? -0.572 7.086 -6.603 1.00 76.44 106 ALA A C 1
ATOM 758 O O . ALA A 1 106 ? -1.569 7.190 -5.885 1.00 76.44 106 ALA A O 1
ATOM 759 N N . THR A 1 107 ? 0.523 6.437 -6.194 1.00 72.81 107 THR A N 1
ATOM 760 C CA . THR A 1 107 ? 0.637 5.823 -4.856 1.00 72.81 107 THR A CA 1
ATOM 761 C C . THR A 1 107 ? 0.713 6.870 -3.738 1.00 72.81 107 THR A C 1
ATOM 763 O O . THR A 1 107 ? 0.053 6.708 -2.713 1.00 72.81 107 THR A O 1
ATOM 766 N N . LEU A 1 108 ? 1.386 8.010 -3.936 1.00 76.81 108 LEU A N 1
ATOM 767 C CA . LEU A 1 108 ? 1.323 9.122 -2.969 1.00 76.81 108 LEU A CA 1
ATOM 768 C C . LEU A 1 108 ? -0.074 9.755 -2.874 1.00 76.81 108 LEU A C 1
ATOM 770 O O . LEU A 1 108 ? -0.525 10.121 -1.785 1.00 76.81 108 LEU A O 1
ATOM 774 N N . ALA A 1 109 ? -0.780 9.878 -3.999 1.00 78.12 109 ALA A N 1
ATOM 775 C CA . ALA A 1 109 ? -2.162 10.339 -3.997 1.00 78.12 109 ALA A CA 1
ATOM 776 C C . ALA A 1 109 ? -3.070 9.368 -3.219 1.00 78.12 109 ALA A C 1
ATOM 778 O O . ALA A 1 109 ? -3.925 9.822 -2.454 1.00 78.12 109 ALA A O 1
ATOM 779 N N . ALA A 1 110 ? -2.852 8.055 -3.349 1.00 71.38 110 ALA A N 1
ATOM 780 C CA . ALA A 1 110 ? -3.539 7.031 -2.561 1.00 71.38 110 ALA A CA 1
ATOM 781 C C . ALA A 1 110 ? -3.314 7.226 -1.057 1.00 71.38 110 ALA A C 1
ATOM 783 O O . ALA A 1 110 ? -4.286 7.346 -0.305 1.00 71.38 110 ALA A O 1
ATOM 784 N N . PHE A 1 111 ? -2.053 7.380 -0.646 1.00 78.50 111 PHE A N 1
ATOM 785 C CA . PHE A 1 111 ? -1.683 7.658 0.739 1.00 78.50 111 PHE A CA 1
ATOM 786 C C . PHE A 1 111 ? -2.409 8.896 1.286 1.00 78.50 111 PHE A C 1
ATOM 788 O O . PHE A 1 111 ? -3.033 8.841 2.348 1.00 78.50 111 PHE A O 1
ATOM 795 N N . TYR A 1 112 ? -2.410 10.003 0.533 1.00 78.88 112 TYR A N 1
ATOM 796 C CA . TYR A 1 112 ? -3.131 11.219 0.923 1.00 78.88 112 TYR A CA 1
ATOM 797 C C . TYR A 1 112 ? -4.644 10.981 1.067 1.00 78.88 112 TYR A C 1
ATOM 799 O O . TYR A 1 112 ? -5.284 11.505 1.986 1.00 78.88 112 TYR A O 1
ATOM 807 N N . GLY A 1 113 ? -5.226 10.170 0.180 1.00 77.94 113 GLY A N 1
ATOM 808 C CA . GLY A 1 113 ? -6.628 9.765 0.239 1.00 77.94 113 GLY A CA 1
ATOM 809 C C . GLY A 1 113 ? -6.977 8.984 1.501 1.00 77.94 113 GLY A C 1
ATOM 810 O O . GLY A 1 113 ? -7.975 9.303 2.157 1.00 77.94 113 GLY A O 1
ATOM 811 N N . ILE A 1 114 ? -6.141 8.006 1.858 1.00 74.19 114 ILE A N 1
ATOM 812 C CA . ILE A 1 114 ? -6.298 7.177 3.061 1.00 74.19 114 ILE A CA 1
ATOM 813 C C . ILE A 1 114 ? -6.109 8.039 4.317 1.00 74.19 114 ILE A C 1
ATOM 815 O O . ILE A 1 114 ? -6.899 7.939 5.257 1.00 74.19 114 ILE A O 1
ATOM 819 N N . PHE A 1 115 ? -5.138 8.957 4.313 1.00 74.56 115 PHE A N 1
ATOM 820 C CA . PHE A 1 115 ? -4.881 9.878 5.425 1.00 74.56 115 PHE A CA 1
ATOM 821 C C . PHE A 1 115 ? -6.053 10.830 5.698 1.00 74.56 115 PHE A C 1
ATOM 823 O O . PHE A 1 115 ? -6.342 11.172 6.844 1.00 74.56 115 PHE A O 1
ATOM 830 N N . ARG A 1 116 ? -6.772 11.240 4.647 1.00 80.25 116 ARG A N 1
ATOM 831 C CA . ARG A 1 116 ? -7.973 12.080 4.759 1.00 80.25 116 ARG A CA 1
ATOM 832 C C . ARG A 1 116 ? -9.266 11.285 4.978 1.00 80.25 116 ARG A C 1
ATOM 834 O O . ARG A 1 116 ? -10.326 11.908 4.967 1.00 80.25 116 ARG A O 1
ATOM 841 N N . LEU A 1 117 ? -9.193 9.960 5.165 1.00 71.31 117 LEU A N 1
ATOM 842 C CA . LEU A 1 117 ? -10.341 9.069 5.408 1.00 71.31 117 LEU A CA 1
ATOM 843 C C . LEU A 1 117 ? -11.474 9.260 4.382 1.00 71.31 117 LEU A C 1
ATOM 845 O O . LEU A 1 117 ? -12.660 9.159 4.695 1.00 71.31 117 LEU A O 1
ATOM 849 N N . LYS A 1 118 ? -11.121 9.591 3.135 1.00 81.06 118 LYS A N 1
ATOM 850 C CA . LYS A 1 118 ? -12.108 9.851 2.086 1.00 81.06 118 LYS A CA 1
ATOM 851 C C . LYS A 1 118 ? -12.633 8.523 1.519 1.00 81.06 118 LYS A C 1
ATOM 853 O O . LYS A 1 118 ? -11.852 7.600 1.306 1.00 81.06 118 LYS A O 1
ATOM 858 N N . PRO A 1 119 ? -13.922 8.428 1.147 1.00 75.94 119 PRO A N 1
ATOM 859 C CA . PRO A 1 119 ? -14.532 7.174 0.688 1.00 75.94 119 PRO A CA 1
ATOM 860 C C . PRO A 1 119 ? -14.013 6.681 -0.674 1.00 75.94 119 PRO A C 1
ATOM 862 O O . PRO A 1 119 ? -14.278 5.550 -1.072 1.00 75.94 119 PRO A O 1
ATOM 865 N N . TRP A 1 120 ? -13.283 7.517 -1.423 1.00 77.94 120 TRP A N 1
ATOM 866 C CA . TRP A 1 120 ? -12.600 7.088 -2.648 1.00 77.94 120 TRP A CA 1
ATOM 867 C C . TRP A 1 120 ? -11.300 6.326 -2.365 1.00 77.94 120 TRP A C 1
ATOM 869 O O . TRP A 1 120 ? -10.864 5.562 -3.228 1.00 77.94 120 TRP A O 1
ATOM 879 N N . ALA A 1 121 ? -10.723 6.489 -1.169 1.00 77.75 121 ALA A N 1
ATOM 880 C CA . ALA A 1 121 ? -9.454 5.888 -0.774 1.00 77.75 121 ALA A CA 1
ATOM 881 C C . ALA A 1 121 ? -9.517 4.360 -0.769 1.00 77.75 121 ALA A C 1
ATOM 883 O O . ALA A 1 121 ? -8.559 3.713 -1.170 1.00 77.75 121 ALA A O 1
ATOM 884 N N . TRP A 1 122 ? -10.670 3.782 -0.414 1.00 77.69 122 TRP A N 1
ATOM 885 C CA . TRP A 1 122 ? -10.882 2.337 -0.498 1.00 77.69 122 TRP A CA 1
ATOM 886 C C . TRP A 1 122 ? -10.719 1.812 -1.930 1.00 77.69 122 TRP A C 1
ATOM 888 O O . TRP A 1 122 ? -10.013 0.836 -2.159 1.00 77.69 122 TRP A O 1
ATOM 898 N N . THR A 1 123 ? -11.326 2.490 -2.911 1.00 79.38 123 THR A N 1
ATOM 899 C CA . THR A 1 123 ? -11.191 2.123 -4.330 1.00 79.38 123 THR A CA 1
ATOM 900 C C . THR A 1 123 ? -9.744 2.220 -4.782 1.00 79.38 123 THR A C 1
ATOM 902 O O . THR A 1 123 ? -9.256 1.321 -5.453 1.00 79.38 123 THR A O 1
ATOM 905 N N . VAL A 1 124 ? -9.052 3.296 -4.408 1.00 78.00 124 VAL A N 1
ATOM 906 C CA . VAL A 1 124 ? -7.666 3.511 -4.832 1.00 78.00 124 VAL A CA 1
ATOM 907 C C . VAL A 1 124 ? -6.722 2.498 -4.189 1.00 78.00 124 VAL A C 1
ATOM 909 O O . VAL A 1 124 ? -5.888 1.953 -4.899 1.00 78.00 124 VAL A O 1
ATOM 912 N N . ALA A 1 125 ? -6.911 2.157 -2.914 1.00 76.50 125 ALA A N 1
ATOM 913 C CA . ALA A 1 125 ? -6.145 1.105 -2.246 1.00 76.50 125 ALA A CA 1
ATOM 914 C C . ALA A 1 125 ? -6.387 -0.283 -2.872 1.00 76.50 125 ALA A C 1
ATOM 916 O O . ALA A 1 125 ? -5.478 -1.108 -2.969 1.00 76.50 125 ALA A O 1
ATOM 917 N N . LEU A 1 126 ? -7.616 -0.549 -3.333 1.00 82.94 126 LEU A N 1
ATOM 918 C CA . LEU A 1 126 ? -7.942 -1.795 -4.026 1.00 82.94 126 LEU A CA 1
ATOM 919 C C . LEU A 1 126 ? -7.256 -1.866 -5.397 1.00 82.94 126 LEU A C 1
ATOM 921 O O . LEU A 1 126 ? -6.663 -2.888 -5.739 1.00 82.94 126 LEU A O 1
ATOM 925 N N . TRP A 1 127 ? -7.306 -0.773 -6.162 1.00 81.44 127 TRP A N 1
ATOM 926 C CA . TRP A 1 127 ? -6.635 -0.670 -7.456 1.00 81.44 127 TRP A CA 1
ATOM 927 C C . TRP A 1 127 ? -5.108 -0.703 -7.324 1.00 81.44 127 TRP A C 1
ATOM 929 O O . TRP A 1 127 ? -4.461 -1.361 -8.137 1.00 81.44 127 TRP A O 1
ATOM 939 N N . SER A 1 128 ? -4.526 -0.074 -6.296 1.00 79.69 128 SER A N 1
ATOM 940 C CA . SER A 1 128 ? -3.080 -0.137 -6.047 1.00 79.69 128 SER A CA 1
ATOM 941 C C . SER A 1 128 ? -2.649 -1.558 -5.682 1.00 79.69 128 SER A C 1
ATOM 943 O O . SER A 1 128 ? -1.705 -2.075 -6.277 1.00 79.69 128 SER A O 1
ATOM 945 N N . SER A 1 129 ? -3.401 -2.245 -4.816 1.00 81.25 129 SER A N 1
ATOM 946 C CA . SER A 1 129 ? -3.139 -3.651 -4.467 1.00 81.25 129 SER A CA 1
ATOM 947 C C . SER A 1 129 ? -3.225 -4.575 -5.689 1.00 81.25 129 SER A C 1
ATOM 949 O O . SER A 1 129 ? -2.378 -5.451 -5.870 1.00 81.25 129 SER A O 1
ATOM 951 N N . ALA A 1 130 ? -4.212 -4.358 -6.565 1.00 83.44 130 ALA A N 1
ATOM 952 C CA . ALA A 1 130 ? -4.335 -5.093 -7.823 1.00 83.44 130 ALA A CA 1
ATOM 953 C C . ALA A 1 130 ? -3.166 -4.804 -8.782 1.00 83.44 130 ALA A C 1
ATOM 955 O O . ALA A 1 130 ? -2.648 -5.723 -9.416 1.00 83.44 130 ALA A O 1
ATOM 956 N N . GLY A 1 131 ? -2.712 -3.549 -8.850 1.00 81.38 131 GLY A N 1
ATOM 957 C CA . GLY A 1 131 ? -1.541 -3.154 -9.632 1.00 81.38 131 GLY A CA 1
ATOM 958 C C . GLY A 1 131 ? -0.255 -3.828 -9.151 1.00 81.38 131 GLY A C 1
ATOM 959 O O . GLY A 1 131 ? 0.509 -4.339 -9.967 1.00 81.38 131 GLY A O 1
ATOM 960 N N . VAL A 1 132 ? -0.047 -3.909 -7.833 1.00 80.56 132 VAL A N 1
ATOM 961 C CA . VAL A 1 132 ? 1.108 -4.607 -7.242 1.00 80.56 132 VAL A CA 1
ATOM 962 C C . VAL A 1 132 ? 1.067 -6.108 -7.540 1.00 80.56 132 VAL A C 1
ATOM 964 O O . VAL A 1 132 ? 2.099 -6.686 -7.878 1.00 80.56 132 VAL A O 1
ATOM 967 N N . LEU A 1 133 ? -0.111 -6.738 -7.484 1.00 84.56 133 LEU A N 1
ATOM 968 C CA . LEU A 1 133 ? -0.276 -8.143 -7.875 1.00 84.56 133 LEU A CA 1
ATOM 969 C C . LEU A 1 133 ? 0.081 -8.367 -9.348 1.00 84.56 133 LEU A C 1
ATOM 971 O O . LEU A 1 133 ? 0.845 -9.279 -9.660 1.00 84.56 133 LEU A O 1
ATOM 975 N N . ALA A 1 134 ? -0.434 -7.526 -10.247 1.00 81.38 134 ALA A N 1
ATOM 976 C CA . ALA A 1 134 ? -0.144 -7.619 -11.676 1.00 81.38 134 ALA A CA 1
ATOM 977 C C . ALA A 1 134 ? 1.353 -7.428 -11.968 1.00 81.38 134 ALA A C 1
ATOM 979 O O . ALA A 1 134 ? 1.936 -8.190 -12.741 1.00 81.38 134 ALA A O 1
ATOM 980 N N . PHE A 1 135 ? 1.990 -6.460 -11.303 1.00 83.88 135 PHE A N 1
ATOM 981 C CA . PHE A 1 135 ? 3.432 -6.247 -11.388 1.00 83.88 135 PHE A CA 1
ATOM 982 C C . PHE A 1 135 ? 4.217 -7.464 -10.891 1.00 83.88 135 PHE A C 1
ATOM 984 O O . PHE A 1 135 ? 5.159 -7.897 -11.552 1.00 83.88 135 PHE A O 1
ATOM 991 N N . GLY A 1 136 ? 3.810 -8.055 -9.768 1.00 82.44 136 GLY A N 1
ATOM 992 C CA . GLY A 1 136 ? 4.463 -9.243 -9.232 1.00 82.44 136 GLY A CA 1
ATOM 993 C C . GLY A 1 136 ? 4.374 -10.451 -10.160 1.00 82.44 136 GLY A C 1
ATOM 994 O O . GLY A 1 136 ? 5.369 -11.147 -10.359 1.00 82.44 136 GLY A O 1
ATOM 995 N N . VAL A 1 137 ? 3.222 -10.660 -10.804 1.00 87.19 137 VAL A N 1
ATOM 996 C CA . VAL A 1 137 ? 3.050 -11.705 -11.826 1.00 87.19 137 VAL A CA 1
ATOM 997 C C . VAL A 1 137 ? 3.946 -11.441 -13.036 1.00 87.19 137 VAL A C 1
ATOM 999 O O . VAL A 1 137 ? 4.632 -12.352 -13.497 1.00 87.19 137 VAL A O 1
ATOM 1002 N N . LEU A 1 138 ? 4.001 -10.198 -13.521 1.00 82.25 138 LEU A N 1
ATOM 1003 C CA . LEU A 1 138 ? 4.891 -9.825 -14.621 1.00 82.25 138 LEU A CA 1
ATOM 1004 C C . LEU A 1 138 ? 6.365 -10.068 -14.262 1.00 82.25 138 LEU A C 1
ATOM 1006 O O . LEU A 1 138 ? 7.107 -10.616 -15.074 1.00 82.25 138 LEU A O 1
ATOM 1010 N N . ALA A 1 139 ? 6.771 -9.725 -13.038 1.00 81.81 139 ALA A N 1
ATOM 1011 C CA . ALA A 1 139 ? 8.121 -9.960 -12.534 1.00 81.81 139 ALA A CA 1
ATOM 1012 C C . ALA A 1 139 ? 8.462 -11.458 -12.426 1.00 81.81 139 ALA A C 1
ATOM 1014 O O . ALA A 1 139 ? 9.603 -11.842 -12.673 1.00 81.81 139 ALA A O 1
ATOM 1015 N N . LEU A 1 140 ? 7.495 -12.328 -12.108 1.00 86.94 140 LEU A N 1
ATOM 1016 C CA . LEU A 1 140 ? 7.711 -13.779 -12.167 1.00 86.94 140 LEU A CA 1
ATOM 1017 C C . LEU A 1 140 ? 7.950 -14.262 -13.603 1.00 86.94 140 LEU A C 1
ATOM 1019 O O . LEU A 1 140 ? 8.861 -15.057 -13.827 1.00 86.94 140 LEU A O 1
ATOM 1023 N N . ILE A 1 141 ? 7.174 -13.762 -14.570 1.00 87.81 141 ILE A N 1
ATOM 1024 C CA . ILE A 1 141 ? 7.285 -14.155 -15.986 1.00 87.81 141 ILE A CA 1
ATOM 1025 C C . ILE A 1 141 ? 8.639 -13.738 -16.575 1.00 87.81 141 ILE A C 1
ATOM 1027 O O . ILE A 1 141 ? 9.229 -1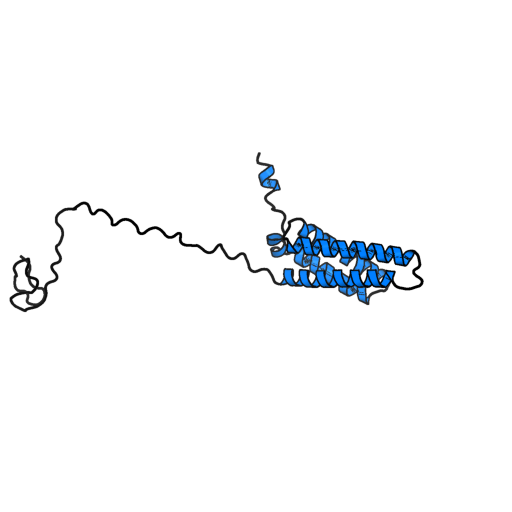4.487 -17.350 1.00 87.81 141 ILE A O 1
ATOM 1031 N N . THR A 1 142 ? 9.165 -12.574 -16.190 1.00 83.62 142 THR A N 1
ATOM 1032 C CA . THR A 1 142 ? 10.473 -12.086 -16.659 1.00 83.62 142 THR A CA 1
ATOM 1033 C C . THR A 1 142 ? 11.665 -12.724 -15.938 1.00 83.62 142 THR A C 1
ATOM 1035 O O . THR A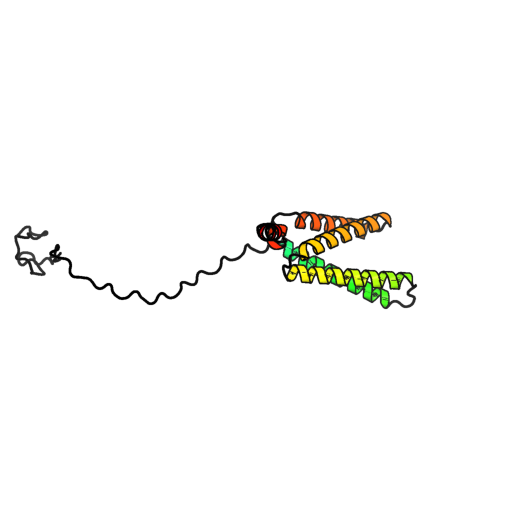 1 142 ? 12.809 -12.380 -16.231 1.00 83.62 142 THR A O 1
ATOM 1038 N N . GLY A 1 143 ? 11.431 -13.653 -15.003 1.00 85.69 143 GLY A N 1
ATOM 1039 C CA . GLY A 1 143 ? 12.490 -14.313 -14.238 1.00 85.69 143 GLY A CA 1
ATOM 1040 C C . GLY A 1 143 ? 13.050 -13.469 -13.088 1.00 85.69 143 GLY A C 1
ATOM 1041 O O . GLY A 1 143 ? 14.076 -13.825 -12.512 1.00 85.69 143 GLY A O 1
ATOM 1042 N N . ALA A 1 144 ? 12.381 -12.383 -12.698 1.00 84.69 144 ALA A N 1
ATOM 1043 C CA . ALA A 1 144 ? 12.717 -11.562 -11.535 1.00 84.69 144 ALA A CA 1
ATOM 1044 C C . ALA A 1 144 ? 11.994 -12.064 -10.266 1.00 84.69 144 ALA A C 1
ATOM 1046 O O . ALA A 1 144 ? 11.264 -11.330 -9.594 1.00 84.69 144 ALA A O 1
ATOM 1047 N N . TRP A 1 145 ? 12.211 -13.333 -9.910 1.00 87.31 145 TRP A N 1
ATOM 1048 C CA . TRP A 1 145 ? 11.557 -14.019 -8.780 1.00 87.31 145 TRP A CA 1
ATOM 1049 C C . TRP A 1 145 ? 11.760 -13.315 -7.431 1.00 87.31 145 TRP A C 1
ATOM 1051 O O . TRP A 1 145 ? 10.854 -13.304 -6.598 1.00 87.31 145 TRP A O 1
ATOM 1061 N N . GLN A 1 146 ? 12.901 -12.646 -7.267 1.00 80.06 146 GLN A N 1
ATOM 1062 C CA . GLN A 1 146 ? 13.253 -11.838 -6.094 1.00 80.06 146 GLN A CA 1
ATOM 1063 C C . GLN A 1 146 ? 12.255 -10.698 -5.834 1.00 80.06 146 GLN A C 1
ATOM 1065 O O . GLN A 1 146 ? 11.998 -10.351 -4.687 1.00 80.06 146 GLN A O 1
ATOM 1070 N N . LEU A 1 147 ? 11.687 -10.121 -6.900 1.00 75.50 147 LEU A N 1
ATOM 1071 C CA . LEU A 1 147 ? 10.716 -9.026 -6.834 1.00 75.50 147 LEU A CA 1
ATOM 1072 C C . LEU A 1 147 ? 9.276 -9.535 -6.962 1.00 75.50 147 LEU A C 1
ATOM 1074 O O . LEU A 1 147 ? 8.366 -8.966 -6.357 1.00 75.50 147 LEU A O 1
ATOM 1078 N N . GLY A 1 148 ? 9.064 -10.617 -7.715 1.00 79.88 148 GLY A N 1
ATOM 1079 C CA . GLY A 1 148 ? 7.742 -11.198 -7.952 1.00 79.88 148 GLY A CA 1
ATOM 1080 C C . GLY A 1 148 ? 7.109 -11.814 -6.703 1.00 79.88 148 GLY A C 1
ATOM 1081 O O . GLY A 1 148 ? 5.968 -11.500 -6.373 1.00 79.88 148 GLY A O 1
ATOM 1082 N N . VAL A 1 149 ? 7.845 -12.645 -5.957 1.00 85.06 149 VAL A N 1
ATOM 1083 C CA . VAL A 1 149 ? 7.274 -13.333 -4.782 1.00 85.06 149 VAL A CA 1
ATOM 1084 C C . VAL A 1 149 ? 6.856 -12.347 -3.674 1.00 85.06 149 VAL A C 1
ATOM 1086 O O . VAL A 1 149 ? 5.707 -12.423 -3.228 1.00 85.06 149 VAL A O 1
ATOM 1089 N N . PRO A 1 150 ? 7.695 -11.379 -3.248 1.00 84.19 150 PRO A N 1
ATOM 1090 C CA . PRO A 1 150 ? 7.309 -10.439 -2.194 1.00 84.19 150 PRO A CA 1
ATOM 1091 C C . PRO A 1 150 ? 6.156 -9.517 -2.598 1.00 84.19 150 PRO A C 1
ATOM 1093 O O . PRO A 1 150 ? 5.281 -9.235 -1.781 1.00 84.19 150 PRO A O 1
ATOM 1096 N N . SER A 1 151 ? 6.122 -9.062 -3.855 1.00 77.31 151 SER A N 1
ATOM 1097 C CA . SER A 1 151 ? 5.056 -8.176 -4.340 1.00 77.31 151 SER A CA 1
ATOM 1098 C C . SER A 1 151 ? 3.705 -8.886 -4.394 1.00 77.31 151 SER A C 1
ATOM 1100 O O . SER A 1 151 ? 2.700 -8.306 -3.983 1.00 77.31 151 SER A O 1
ATOM 1102 N N . ILE A 1 152 ? 3.670 -10.160 -4.791 1.00 86.56 152 ILE A N 1
ATOM 1103 C CA . ILE A 1 152 ? 2.433 -10.949 -4.774 1.00 86.56 152 ILE A CA 1
ATOM 1104 C C . ILE A 1 152 ? 1.920 -11.133 -3.345 1.00 86.56 152 ILE A C 1
ATOM 1106 O O . ILE A 1 152 ? 0.733 -10.917 -3.095 1.00 86.56 152 ILE A O 1
ATOM 1110 N N . LEU A 1 153 ? 2.799 -11.476 -2.398 1.00 86.12 153 LEU A N 1
ATOM 1111 C CA . LEU A 1 153 ? 2.422 -11.608 -0.987 1.00 86.12 153 LEU A CA 1
ATOM 1112 C C . LEU A 1 153 ? 1.882 -10.290 -0.424 1.00 86.12 153 LEU A C 1
ATOM 1114 O O . LEU A 1 153 ? 0.847 -10.283 0.243 1.00 86.12 153 LEU A O 1
ATOM 1118 N N . PHE A 1 154 ? 2.542 -9.173 -0.733 1.00 83.12 154 PHE A N 1
ATOM 1119 C CA . PHE A 1 154 ? 2.119 -7.856 -0.273 1.00 83.12 154 PHE A CA 1
ATOM 1120 C C . PHE A 1 154 ? 0.768 -7.436 -0.868 1.00 83.12 154 PHE A C 1
ATOM 1122 O O . PHE A 1 154 ? -0.130 -7.022 -0.134 1.00 83.12 154 PHE A O 1
ATOM 1129 N N . GLY A 1 155 ? 0.580 -7.600 -2.178 1.00 83.00 155 GLY A N 1
ATOM 1130 C CA . GLY A 1 155 ? -0.686 -7.286 -2.836 1.00 83.00 155 GLY A CA 1
ATOM 1131 C C . GLY A 1 155 ? -1.835 -8.186 -2.365 1.00 83.00 155 GLY A C 1
ATOM 1132 O O . GLY A 1 155 ? -2.941 -7.700 -2.121 1.00 83.00 155 GLY A O 1
ATOM 1133 N N . ALA A 1 156 ? -1.573 -9.477 -2.139 1.00 86.62 156 ALA A N 1
ATOM 1134 C CA . ALA A 1 156 ? -2.547 -10.406 -1.566 1.00 86.62 156 ALA A CA 1
ATOM 1135 C C . ALA A 1 156 ? -2.926 -10.022 -0.127 1.00 86.62 156 ALA A C 1
ATOM 1137 O O . ALA A 1 156 ? -4.110 -10.022 0.217 1.00 86.62 156 ALA A O 1
ATOM 1138 N N . TYR A 1 157 ? -1.944 -9.631 0.691 1.00 86.62 157 TYR A N 1
ATOM 1139 C CA . TYR A 1 157 ? -2.175 -9.123 2.042 1.00 86.62 157 TYR A CA 1
ATOM 1140 C C . TYR A 1 157 ? -3.012 -7.834 2.034 1.00 86.62 157 TYR A C 1
ATOM 1142 O O . TYR A 1 157 ? -3.969 -7.721 2.802 1.00 86.62 157 TYR A O 1
ATOM 1150 N N . GLY A 1 158 ? -2.721 -6.896 1.125 1.00 81.19 158 GLY A N 1
ATOM 1151 C CA . GLY A 1 158 ? -3.500 -5.668 0.940 1.00 81.19 158 GLY A CA 1
ATOM 1152 C C . GLY A 1 158 ? -4.963 -5.946 0.581 1.00 81.19 158 GLY A C 1
ATOM 1153 O O . GLY A 1 158 ? -5.872 -5.421 1.229 1.00 81.19 158 GLY A O 1
ATOM 1154 N N . VAL A 1 159 ? -5.213 -6.843 -0.380 1.00 84.56 159 VAL A N 1
ATOM 1155 C CA . VAL A 1 159 ? -6.575 -7.265 -0.756 1.00 84.56 159 VAL A CA 1
ATOM 1156 C C . VAL A 1 159 ? -7.288 -7.964 0.402 1.00 84.56 159 VAL A C 1
ATOM 1158 O O . VAL A 1 159 ? -8.460 -7.675 0.658 1.00 84.56 159 VAL A O 1
ATOM 1161 N N . TYR A 1 160 ? -6.604 -8.862 1.113 1.00 86.69 160 TYR A N 1
ATOM 1162 C CA . TYR A 1 160 ? -7.155 -9.552 2.280 1.00 86.69 160 TYR A CA 1
ATOM 1163 C C . TYR A 1 160 ? -7.586 -8.552 3.361 1.00 86.69 160 TYR A C 1
ATOM 1165 O O . TYR A 1 160 ? -8.727 -8.593 3.827 1.00 86.69 160 TYR A O 1
ATOM 1173 N N . TYR A 1 161 ? -6.718 -7.592 3.686 1.00 78.69 161 TYR A N 1
ATOM 1174 C CA . TYR A 1 161 ? -6.986 -6.580 4.703 1.00 78.69 161 TYR A CA 1
ATOM 1175 C C . TYR A 1 161 ? -8.127 -5.631 4.299 1.00 78.69 161 TYR A C 1
ATOM 1177 O O . TYR A 1 161 ? -9.033 -5.370 5.091 1.00 78.69 161 TYR A O 1
ATOM 1185 N N . LEU A 1 162 ? -8.153 -5.171 3.042 1.00 77.81 162 LEU A N 1
ATOM 1186 C CA . LEU A 1 162 ? -9.222 -4.310 2.508 1.00 77.81 162 LEU A CA 1
ATOM 1187 C C . LEU A 1 162 ? -10.585 -5.012 2.413 1.00 77.81 162 LEU A C 1
ATOM 1189 O O . LEU A 1 162 ? -11.628 -4.349 2.329 1.00 77.81 162 LEU A O 1
ATOM 1193 N N . ARG A 1 163 ? -10.593 -6.349 2.404 1.00 80.94 163 ARG A N 1
ATOM 1194 C CA . ARG A 1 163 ? -11.810 -7.165 2.428 1.00 80.94 163 ARG A CA 1
ATOM 1195 C C . ARG A 1 163 ? -12.346 -7.378 3.848 1.00 80.94 163 ARG A C 1
ATOM 1197 O O . ARG A 1 163 ? -13.524 -7.713 3.975 1.00 80.94 163 ARG A O 1
ATOM 1204 N N . GLY A 1 164 ? -11.529 -7.136 4.876 1.00 79.19 164 GLY A N 1
ATOM 1205 C CA . GLY A 1 164 ? -11.918 -7.195 6.283 1.00 79.19 164 GLY A CA 1
ATOM 1206 C C . GLY A 1 164 ? -13.032 -6.203 6.639 1.00 79.19 164 GLY A C 1
ATOM 1207 O O . GLY A 1 164 ? -13.119 -5.103 6.083 1.00 79.19 164 GLY A O 1
ATOM 1208 N N . ALA A 1 165 ? -13.900 -6.601 7.573 1.00 66.00 165 ALA A N 1
ATOM 1209 C CA . ALA A 1 165 ? -15.033 -5.789 8.021 1.00 66.00 165 ALA A CA 1
ATOM 1210 C C . ALA A 1 165 ? -14.582 -4.441 8.611 1.00 66.00 165 ALA A C 1
ATOM 1212 O O . ALA A 1 165 ? -15.220 -3.418 8.362 1.00 66.00 165 ALA A O 1
ATOM 1213 N N . ASP A 1 166 ? -13.436 -4.425 9.293 1.00 70.38 166 ASP A N 1
ATOM 1214 C CA . ASP A 1 166 ? -12.890 -3.228 9.933 1.00 70.38 166 ASP A CA 1
ATOM 1215 C C . ASP A 1 166 ? -12.507 -2.161 8.900 1.00 70.38 166 ASP A C 1
ATOM 1217 O O . ASP A 1 166 ? -12.938 -1.014 8.992 1.00 70.38 166 ASP A O 1
ATOM 1221 N N . ALA A 1 167 ? -11.776 -2.531 7.843 1.00 69.00 167 ALA A N 1
ATOM 1222 C CA . ALA A 1 167 ? -11.383 -1.591 6.791 1.00 69.00 167 ALA A CA 1
ATOM 1223 C C . ALA A 1 167 ? -12.603 -0.975 6.085 1.00 69.00 167 ALA A C 1
ATOM 1225 O O . ALA A 1 167 ? -12.601 0.212 5.754 1.00 69.00 167 ALA A O 1
ATOM 1226 N N . ARG A 1 168 ? -13.675 -1.756 5.901 1.00 68.00 168 ARG A N 1
ATOM 1227 C CA . ARG A 1 168 ? -14.940 -1.270 5.330 1.00 68.00 168 ARG A CA 1
ATOM 1228 C C . ARG A 1 168 ? -15.704 -0.350 6.277 1.00 68.00 168 ARG A C 1
ATOM 1230 O O . ARG A 1 168 ? -16.346 0.576 5.796 1.00 68.00 168 ARG A O 1
ATOM 1237 N N . ALA A 1 169 ? -15.626 -0.570 7.586 1.00 68.94 169 ALA A N 1
ATOM 1238 C CA . ALA A 1 169 ? -16.264 0.298 8.572 1.00 68.94 169 ALA A CA 1
ATOM 1239 C C . ALA A 1 169 ? -15.615 1.694 8.622 1.00 68.94 169 ALA A C 1
ATOM 1241 O O . ALA A 1 169 ? -16.318 2.687 8.789 1.00 68.94 169 ALA A O 1
ATOM 1242 N N . PHE A 1 170 ? -14.294 1.782 8.421 1.00 66.06 170 PHE A N 1
ATOM 1243 C CA . PHE A 1 170 ? -13.551 3.051 8.481 1.00 66.06 170 PHE A CA 1
ATOM 1244 C C . PHE A 1 170 ? -13.411 3.778 7.135 1.00 66.06 170 PHE A C 1
ATOM 1246 O O . PHE A 1 170 ? -13.427 5.006 7.105 1.00 66.06 170 PHE A O 1
ATOM 1253 N N . LEU A 1 171 ? -13.243 3.046 6.027 1.00 64.56 171 LEU A N 1
ATOM 1254 C CA . LEU A 1 171 ? -13.002 3.611 4.687 1.00 64.56 171 LEU A CA 1
ATOM 1255 C C . LEU A 1 171 ? -14.213 3.479 3.752 1.00 64.56 171 LEU A C 1
ATOM 1257 O O . LEU A 1 171 ? -14.156 3.908 2.596 1.00 64.56 171 LEU A O 1
ATOM 1261 N N . GLY A 1 172 ? -15.294 2.850 4.217 1.00 57.59 172 GLY A N 1
ATOM 1262 C CA . GLY A 1 172 ? -16.468 2.567 3.408 1.00 57.59 172 GLY A CA 1
ATOM 1263 C C . GLY A 1 172 ? -17.097 3.827 2.823 1.00 57.59 172 GLY A C 1
ATOM 1264 O O . GLY A 1 172 ? -17.332 4.822 3.508 1.00 57.59 172 GLY A O 1
ATOM 1265 N N . ARG A 1 173 ? -17.469 3.747 1.540 1.00 54.03 173 ARG A N 1
ATOM 1266 C CA . ARG A 1 173 ? -18.590 4.539 1.023 1.00 54.03 173 ARG A CA 1
ATOM 1267 C C . ARG A 1 173 ? -19.793 4.275 1.934 1.00 54.03 173 ARG A C 1
ATOM 1269 O O . ARG A 1 173 ? -20.031 3.106 2.236 1.00 54.03 173 ARG A O 1
ATOM 1276 N N . PRO A 1 174 ? -20.569 5.295 2.336 1.00 45.38 174 PRO A N 1
ATOM 1277 C CA . PRO A 1 174 ? -21.791 5.067 3.091 1.00 45.38 174 PRO A CA 1
ATOM 1278 C C . PRO A 1 174 ? -22.662 4.091 2.302 1.00 45.38 174 PRO A C 1
ATOM 1280 O O . PRO A 1 174 ? -23.220 4.445 1.262 1.00 45.38 174 PRO A O 1
ATOM 1283 N N . ALA A 1 175 ? -22.802 2.866 2.807 1.00 48.62 175 ALA A N 1
ATOM 1284 C CA . ALA A 1 175 ? -23.774 1.910 2.293 1.00 48.62 175 ALA A CA 1
ATOM 1285 C C . ALA A 1 175 ? -25.209 2.490 2.342 1.00 48.62 175 ALA A C 1
ATOM 1287 O O . ALA A 1 175 ? -26.097 1.988 1.666 1.00 48.62 175 ALA A O 1
ATOM 1288 N N . GLY A 1 176 ? -25.422 3.599 3.067 1.00 43.84 176 GLY A N 1
ATOM 1289 C CA . GLY A 1 176 ? -26.681 4.338 3.146 1.00 43.84 176 GLY A CA 1
ATOM 1290 C C . GLY A 1 176 ? -26.874 5.518 2.179 1.00 43.84 176 GLY A C 1
ATOM 1291 O O . GLY A 1 176 ? -27.998 5.994 2.076 1.00 43.84 176 GLY A O 1
ATOM 1292 N N . ALA A 1 177 ? -25.869 6.004 1.433 1.00 43.88 177 ALA A N 1
ATOM 1293 C CA . ALA A 1 177 ? -26.088 7.196 0.585 1.00 43.88 177 ALA A CA 1
ATOM 1294 C C . ALA A 1 177 ? -26.862 6.904 -0.711 1.00 43.88 177 ALA A C 1
ATOM 1296 O O . ALA A 1 177 ? -27.478 7.805 -1.271 1.00 43.88 177 ALA A O 1
ATOM 1297 N N . LYS A 1 178 ? -26.876 5.647 -1.176 1.00 43.84 178 LYS A N 1
ATOM 1298 C CA . LYS A 1 178 ? -27.790 5.229 -2.250 1.00 43.84 178 LYS A CA 1
ATOM 1299 C C . LYS A 1 178 ? -29.194 4.889 -1.736 1.00 43.84 178 LYS A C 1
ATOM 1301 O O . LYS A 1 178 ? -30.138 5.037 -2.494 1.00 43.84 178 LYS A O 1
ATOM 1306 N N . ALA A 1 179 ? -29.343 4.514 -0.462 1.00 44.41 179 ALA A N 1
ATOM 1307 C CA . ALA A 1 179 ? -30.650 4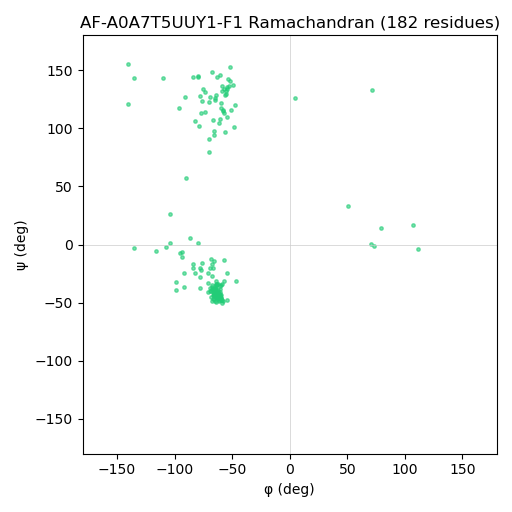.245 0.142 1.00 44.41 179 ALA A CA 1
ATOM 1308 C C . ALA A 1 179 ? -31.410 5.539 0.499 1.00 44.41 179 ALA A C 1
ATOM 1310 O O . ALA A 1 179 ? -32.610 5.623 0.272 1.00 44.41 179 ALA A O 1
ATOM 1311 N N . ALA A 1 180 ? -30.713 6.583 0.967 1.00 44.41 180 ALA A N 1
ATOM 1312 C CA . ALA A 1 180 ? -31.328 7.877 1.298 1.00 44.41 180 ALA A CA 1
ATOM 1313 C C . ALA A 1 180 ? -31.674 8.749 0.069 1.00 44.41 180 ALA A C 1
ATOM 1315 O O . ALA A 1 180 ? -32.438 9.700 0.185 1.00 44.41 180 ALA A O 1
ATOM 1316 N N . ALA A 1 181 ? -31.124 8.436 -1.110 1.00 45.84 181 ALA A N 1
ATOM 1317 C CA . ALA A 1 181 ? -31.438 9.126 -2.366 1.00 45.84 181 ALA A CA 1
ATOM 1318 C C . ALA A 1 181 ? -32.555 8.442 -3.179 1.00 45.84 181 ALA A C 1
ATOM 1320 O O . ALA A 1 181 ? -32.982 8.987 -4.190 1.00 45.84 181 ALA A O 1
ATOM 1321 N N . GLN A 1 182 ? -33.018 7.260 -2.751 1.00 49.38 182 GLN A N 1
ATOM 1322 C CA . GLN A 1 182 ? -34.126 6.523 -3.375 1.00 49.38 182 GLN A CA 1
ATOM 1323 C C . GLN A 1 182 ? -35.440 6.617 -2.583 1.00 49.38 182 GLN A C 1
ATOM 1325 O O . GLN A 1 182 ? -36.436 6.034 -2.993 1.00 49.38 182 GLN A O 1
ATOM 1330 N N . SER A 1 183 ? -35.460 7.355 -1.467 1.00 48.06 183 SER A N 1
ATOM 1331 C CA . SER A 1 183 ? -36.666 7.611 -0.667 1.00 48.06 183 SER A CA 1
ATOM 1332 C C . SER A 1 183 ? -37.235 9.023 -0.872 1.00 48.06 183 SER A C 1
ATOM 1334 O O . SER A 1 183 ? -37.838 9.572 0.053 1.00 48.06 183 SER A O 1
ATOM 1336 N N . LYS A 1 184 ? -36.992 9.643 -2.031 1.00 43.75 184 LYS A N 1
ATOM 1337 C CA . LYS A 1 184 ? -37.551 10.951 -2.378 1.00 43.75 184 LYS A CA 1
ATOM 1338 C C . LYS A 1 184 ? -38.300 10.895 -3.695 1.00 43.75 184 LYS A C 1
ATOM 1340 O O . LYS A 1 184 ? -37.772 10.244 -4.621 1.00 43.75 184 LYS A O 1
#

Nearest PDB structures (foldseek):
  6zif-assembly1_C  TM=6.646E-01  e=3.194E+00  Methylocystis sp. ATCC 49242
  3lmf-assembly1_A  TM=6.829E-01  e=4.852E+00  Nitrosospira multiformis ATCC 25196
  5fig-assembly1_C  TM=6.011E-01  e=6.639E+00  Bacillus subtilis

pLDDT: mean 72.87, std 11.37, range [42.44, 87.81]